Protein AF-A0A6L3GMG6-F1 (afdb_monomer_lite)

InterPro domains:
  IPR059469 Domain of unknown function DUF8425 [PF28527] (7-179)

Radius of gyration: 16.73 Å; chains: 1; bounding box: 40×37×44 Å

Structure (mmCIF, N/CA/C/O backbone):
data_AF-A0A6L3GMG6-F1
#
_entry.id   AF-A0A6L3GMG6-F1
#
loop_
_atom_site.group_PDB
_atom_site.id
_atom_site.type_symbol
_atom_site.label_atom_id
_atom_site.label_alt_id
_atom_site.label_comp_id
_atom_site.label_asym_id
_atom_site.label_entity_id
_atom_site.label_seq_id
_atom_site.pdbx_PDB_ins_code
_atom_site.Cartn_x
_atom_site.Cartn_y
_atom_site.Cartn_z
_atom_site.occupancy
_atom_site.B_iso_or_equiv
_atom_site.auth_seq_id
_atom_site.auth_comp_id
_atom_site.auth_asym_id
_atom_site.auth_atom_id
_atom_site.pdbx_PDB_model_num
ATOM 1 N N . MET A 1 1 ? 0.908 16.225 24.202 1.00 46.66 1 MET A N 1
ATOM 2 C CA . MET A 1 1 ? 0.321 14.952 23.740 1.00 46.66 1 MET A CA 1
ATOM 3 C C . MET A 1 1 ? 0.701 14.830 22.287 1.00 46.66 1 MET A C 1
ATOM 5 O O . MET A 1 1 ? 0.297 15.698 21.524 1.00 46.66 1 MET A O 1
ATOM 9 N N . ASP A 1 2 ? 1.520 13.848 21.926 1.00 63.44 2 ASP A N 1
ATOM 10 C CA . ASP A 1 2 ? 1.859 13.636 20.518 1.00 63.44 2 ASP A CA 1
ATOM 11 C C . ASP A 1 2 ? 0.576 13.319 19.756 1.00 63.44 2 ASP A C 1
ATOM 13 O O . ASP A 1 2 ? -0.151 12.386 20.111 1.00 63.44 2 ASP A O 1
ATOM 17 N N . ASN A 1 3 ? 0.268 14.138 18.752 1.00 81.62 3 ASN A N 1
ATOM 18 C CA . ASN A 1 3 ? -0.855 13.887 17.866 1.00 81.62 3 ASN A CA 1
ATOM 19 C C . ASN A 1 3 ? -0.496 12.646 17.039 1.00 81.62 3 ASN A C 1
ATOM 21 O O . ASN A 1 3 ? 0.443 12.688 16.248 1.00 81.62 3 ASN A O 1
ATOM 25 N N . LYS A 1 4 ? -1.166 11.520 17.296 1.00 89.38 4 LYS A N 1
ATOM 26 C CA . LYS A 1 4 ? -0.927 10.255 16.589 1.00 89.38 4 LYS A CA 1
ATOM 27 C C . LYS A 1 4 ? -1.924 10.097 15.456 1.00 89.38 4 LYS A C 1
ATOM 29 O O . LYS A 1 4 ? -3.052 10.575 15.552 1.00 89.38 4 LYS A O 1
ATOM 34 N N . PHE A 1 5 ? -1.530 9.342 14.435 1.00 94.25 5 PHE A N 1
ATOM 35 C CA . PHE A 1 5 ? -2.370 9.019 13.283 1.00 94.25 5 PHE A CA 1
ATOM 36 C C . PHE A 1 5 ? -2.714 10.231 12.399 1.00 94.25 5 PHE A C 1
ATOM 38 O O . PHE A 1 5 ? -3.703 10.222 11.666 1.00 94.25 5 PHE A O 1
ATOM 45 N N . THR A 1 6 ? -1.864 11.261 12.405 1.00 96.88 6 THR A N 1
ATOM 46 C CA . THR A 1 6 ? -1.976 12.463 11.555 1.00 96.88 6 THR A CA 1
ATOM 47 C C . THR A 1 6 ? -1.895 12.153 10.059 1.00 96.88 6 THR A C 1
ATOM 49 O O . THR A 1 6 ? -2.311 12.958 9.230 1.00 96.88 6 THR A O 1
ATOM 52 N N . TRP A 1 7 ? -1.417 10.962 9.701 1.00 97.56 7 TRP A N 1
ATOM 53 C CA . TRP A 1 7 ? -1.378 10.439 8.340 1.00 97.56 7 TRP A CA 1
ATOM 54 C C . TRP A 1 7 ? -2.734 9.977 7.792 1.00 97.56 7 TRP A C 1
ATOM 56 O O . TRP A 1 7 ? -2.866 9.845 6.574 1.00 97.56 7 TRP A O 1
ATOM 66 N N . LEU A 1 8 ? -3.751 9.751 8.633 1.00 96.94 8 LEU A N 1
ATOM 67 C CA . LEU A 1 8 ? -5.054 9.239 8.184 1.00 96.94 8 LEU A CA 1
ATOM 68 C C . LEU A 1 8 ? -5.724 10.140 7.123 1.00 96.94 8 LEU A C 1
ATOM 70 O O . LEU A 1 8 ? -6.088 9.622 6.061 1.00 96.94 8 LEU A O 1
ATOM 74 N N . PRO A 1 9 ? -5.841 11.475 7.314 1.00 97.31 9 PRO A N 1
ATOM 75 C CA . PRO A 1 9 ? -6.386 12.363 6.285 1.00 97.31 9 PRO A CA 1
ATOM 76 C C . PRO A 1 9 ? -5.589 12.328 4.974 1.00 97.31 9 PRO A C 1
ATOM 78 O O . PRO A 1 9 ? -6.181 12.348 3.895 1.00 97.31 9 PRO A O 1
ATOM 81 N N . PHE A 1 10 ? -4.258 12.220 5.062 1.00 97.94 10 PHE A N 1
ATOM 82 C CA . PHE A 1 10 ? -3.387 12.124 3.892 1.00 97.94 10 PHE A CA 1
ATOM 83 C C . PHE A 1 10 ? -3.645 10.843 3.092 1.00 97.94 10 PHE A C 1
ATOM 85 O O . PHE A 1 10 ? -3.863 10.915 1.886 1.00 97.94 10 PHE A O 1
ATOM 92 N N . TYR A 1 11 ? -3.689 9.675 3.741 1.00 97.88 11 TYR A N 1
ATOM 93 C CA . TYR A 1 11 ? -3.967 8.406 3.055 1.00 97.88 11 TYR A CA 1
ATOM 94 C C . TYR A 1 11 ? -5.385 8.357 2.468 1.00 97.88 11 TYR A C 1
ATOM 96 O O . TYR A 1 11 ? -5.601 7.774 1.400 1.00 97.88 11 TYR A O 1
ATOM 104 N N . LYS A 1 12 ? -6.354 9.027 3.105 1.00 96.75 12 LYS A N 1
ATOM 105 C CA . LYS A 1 12 ? -7.709 9.179 2.561 1.00 96.75 12 LYS A CA 1
ATOM 106 C C . LYS A 1 12 ? -7.708 9.952 1.241 1.00 96.75 12 LYS A C 1
ATOM 108 O O . LYS A 1 12 ? -8.277 9.467 0.264 1.00 96.75 12 LYS A O 1
ATOM 113 N N . GLU A 1 13 ? -7.053 11.112 1.181 1.00 97.88 13 GLU A N 1
ATOM 114 C CA . GLU A 1 13 ? -6.934 11.881 -0.066 1.00 97.88 13 GLU A CA 1
ATOM 115 C C . GLU A 1 13 ? -6.064 11.170 -1.109 1.00 97.88 13 GLU A C 1
ATOM 117 O O . GLU A 1 13 ? -6.447 11.100 -2.277 1.00 97.88 13 GLU A O 1
ATOM 122 N N . LEU A 1 14 ? -4.949 10.562 -0.690 1.00 98.06 14 LEU A N 1
ATOM 123 C CA . LEU A 1 14 ? -4.053 9.825 -1.577 1.00 98.06 14 LEU A CA 1
ATOM 124 C C . LEU A 1 14 ? -4.758 8.646 -2.251 1.00 98.06 14 LEU A C 1
ATOM 126 O O . LEU A 1 14 ? -4.660 8.483 -3.466 1.00 98.06 14 LEU A O 1
ATOM 130 N N . SER A 1 15 ? -5.503 7.847 -1.486 1.00 96.94 15 SER A N 1
ATOM 131 C CA . SER A 1 15 ? -6.248 6.715 -2.039 1.00 96.94 15 SER A CA 1
ATOM 132 C C . SER A 1 15 ? -7.357 7.160 -3.000 1.00 96.94 15 SER A C 1
ATOM 134 O O . SER A 1 15 ? -7.582 6.508 -4.016 1.00 96.94 15 SER A O 1
ATOM 136 N N . ASN A 1 16 ? -8.015 8.296 -2.739 1.00 96.88 16 ASN A N 1
ATOM 137 C CA . ASN A 1 16 ? -8.982 8.879 -3.675 1.00 96.88 16 ASN A CA 1
ATOM 138 C C . ASN A 1 16 ? -8.306 9.356 -4.967 1.00 96.88 16 ASN A C 1
ATOM 140 O O . ASN A 1 16 ? -8.827 9.129 -6.054 1.00 96.88 16 ASN A O 1
ATOM 144 N N . TRP A 1 17 ? -7.143 9.996 -4.859 1.00 97.62 17 TRP A N 1
ATOM 145 C CA . TRP A 1 17 ? -6.389 10.478 -6.015 1.00 97.62 17 TRP A CA 1
ATOM 146 C C . TRP A 1 17 ? -5.876 9.336 -6.901 1.00 97.62 17 TRP A C 1
ATOM 148 O O . TRP A 1 17 ? -5.900 9.457 -8.125 1.00 97.62 17 TRP A O 1
ATOM 158 N N . LEU A 1 18 ? -5.469 8.212 -6.304 1.00 98.25 18 LEU A N 1
ATOM 159 C CA . LEU A 1 18 ? -4.999 7.036 -7.040 1.00 98.25 18 LEU A CA 1
ATOM 160 C C . LEU A 1 18 ? -6.089 6.385 -7.909 1.00 98.25 18 LEU A C 1
ATOM 162 O O . LEU A 1 18 ? -5.742 5.829 -8.946 1.00 98.25 18 LEU A O 1
ATOM 166 N N . LEU A 1 19 ? -7.383 6.484 -7.563 1.00 95.88 19 LEU A N 1
ATOM 167 C CA . LEU A 1 19 ? -8.479 5.831 -8.309 1.00 95.88 19 LEU A CA 1
ATOM 168 C C . LEU A 1 19 ? -8.499 6.174 -9.806 1.00 95.88 19 LEU A C 1
ATOM 170 O O . LEU A 1 19 ? -8.803 5.322 -10.632 1.00 95.88 19 LEU A O 1
ATOM 174 N N . GLY A 1 20 ? -8.146 7.409 -10.165 1.00 93.50 20 GLY A N 1
ATOM 175 C CA . GLY A 1 20 ? -8.151 7.877 -11.554 1.00 93.50 20 GLY A CA 1
ATOM 176 C C . GLY A 1 20 ? -6.840 7.657 -12.313 1.00 93.50 20 GLY A C 1
ATOM 177 O O . GLY A 1 20 ? -6.661 8.248 -13.376 1.00 93.50 20 GLY A O 1
ATOM 178 N N . LYS A 1 21 ? -5.883 6.893 -11.768 1.00 97.69 21 LYS A N 1
ATOM 179 C CA . LYS A 1 21 ? -4.492 6.865 -12.258 1.00 97.69 21 LYS A CA 1
ATOM 180 C C . LYS A 1 21 ? -4.072 5.582 -12.973 1.00 97.69 21 LYS A C 1
ATOM 182 O O . LYS A 1 21 ? -2.896 5.446 -13.309 1.00 97.69 21 LYS A O 1
ATOM 187 N N . GLN A 1 22 ? -5.014 4.695 -13.297 1.00 97.38 22 GLN A N 1
ATOM 188 C CA . GLN A 1 22 ? -4.723 3.432 -13.990 1.00 97.38 22 GLN A CA 1
ATOM 189 C C . GLN A 1 22 ? -4.004 3.622 -15.333 1.00 97.38 22 GLN A C 1
ATOM 191 O O . GLN A 1 22 ? -3.116 2.843 -15.671 1.00 97.38 22 GLN A O 1
ATOM 196 N N . ASN A 1 23 ? -4.324 4.693 -16.064 1.00 97.38 23 ASN A N 1
ATOM 197 C CA . ASN A 1 23 ? -3.692 5.024 -17.347 1.00 97.38 23 ASN A CA 1
ATOM 198 C C . ASN A 1 23 ? -2.468 5.953 -17.205 1.00 97.38 23 ASN A C 1
ATOM 200 O O . ASN A 1 23 ? -1.904 6.395 -18.202 1.00 97.38 23 ASN A O 1
ATOM 204 N N . SER A 1 24 ? -2.040 6.256 -15.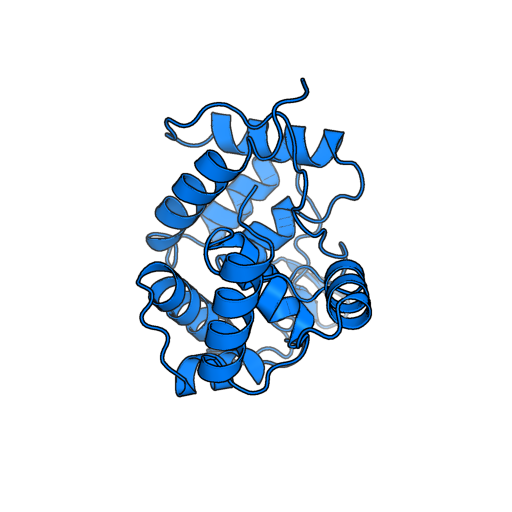975 1.00 97.56 24 SER A N 1
ATOM 205 C CA . SER A 1 24 ? -0.960 7.206 -15.661 1.00 97.56 24 SER A CA 1
ATOM 206 C C . SER A 1 24 ? 0.174 6.549 -14.863 1.00 97.56 24 SER A C 1
ATOM 208 O O . SER A 1 24 ? 0.855 7.203 -14.079 1.00 97.56 24 SER A O 1
ATOM 210 N N . GLN A 1 25 ? 0.406 5.248 -15.043 1.00 98.25 25 GLN A N 1
ATOM 211 C CA . GLN A 1 25 ? 1.349 4.464 -14.228 1.00 98.25 25 GLN A CA 1
ATOM 212 C C . GLN A 1 25 ? 2.789 5.006 -14.266 1.00 98.25 25 GLN A C 1
ATOM 214 O O . GLN A 1 25 ? 3.448 5.088 -13.230 1.00 98.25 25 GLN A O 1
ATOM 219 N N . LEU A 1 26 ? 3.264 5.465 -15.428 1.00 98.38 26 LEU A N 1
ATOM 220 C CA . LEU A 1 26 ? 4.581 6.103 -15.543 1.00 98.38 26 LEU A CA 1
ATOM 221 C C . LEU A 1 26 ? 4.656 7.444 -14.795 1.00 98.38 26 LEU A C 1
ATOM 223 O O . LEU A 1 26 ? 5.688 7.745 -14.198 1.00 98.38 26 LEU A O 1
ATOM 227 N N . GLU A 1 27 ? 3.565 8.219 -14.767 1.00 98.19 27 GLU A N 1
ATOM 228 C CA . GLU A 1 27 ? 3.463 9.449 -13.963 1.00 98.19 27 GLU A CA 1
ATOM 229 C C . GLU A 1 27 ? 3.577 9.116 -12.469 1.00 98.19 27 GLU A C 1
ATOM 231 O O . GLU A 1 27 ? 4.296 9.793 -11.735 1.00 98.19 27 GLU A O 1
ATOM 236 N N . LEU A 1 28 ? 2.923 8.039 -12.017 1.00 98.62 28 LEU A N 1
ATOM 237 C CA . LEU A 1 28 ? 3.020 7.568 -10.633 1.00 98.62 28 LEU A CA 1
ATOM 238 C C . LEU A 1 28 ? 4.462 7.202 -10.266 1.00 98.62 28 LEU A C 1
ATOM 240 O O . LEU A 1 28 ? 4.967 7.631 -9.228 1.00 98.62 28 LEU A O 1
ATOM 244 N N . ILE A 1 29 ? 5.151 6.457 -11.134 1.00 98.69 29 ILE A N 1
ATOM 245 C CA . ILE A 1 29 ? 6.562 6.104 -10.939 1.00 98.69 29 ILE A CA 1
ATOM 246 C C . ILE A 1 29 ? 7.439 7.367 -10.920 1.00 98.69 29 ILE A C 1
ATOM 248 O O . ILE A 1 29 ? 8.333 7.465 -10.078 1.00 98.69 29 ILE A O 1
ATOM 252 N N . SER A 1 30 ? 7.184 8.342 -11.802 1.00 98.38 30 SER A N 1
ATOM 253 C CA . SER A 1 30 ? 7.901 9.628 -11.812 1.00 98.38 30 SER A CA 1
ATOM 254 C C . SER A 1 30 ? 7.736 10.374 -10.493 1.00 98.38 30 SER A C 1
ATOM 256 O O . SER A 1 30 ? 8.727 10.769 -9.888 1.00 98.38 30 SER A O 1
ATOM 258 N N . LYS A 1 31 ? 6.508 10.471 -9.975 1.00 98.38 31 LYS A N 1
ATOM 259 C CA . LYS A 1 31 ? 6.236 11.130 -8.690 1.00 98.38 31 LYS A CA 1
ATOM 260 C C . LYS A 1 31 ? 6.983 10.482 -7.529 1.00 98.38 31 LYS A C 1
ATOM 262 O O . LYS A 1 31 ? 7.521 11.199 -6.695 1.00 98.38 31 LYS A O 1
ATOM 267 N N . LEU A 1 32 ? 7.063 9.147 -7.486 1.00 98.56 32 LEU A N 1
ATOM 268 C CA . LEU A 1 32 ? 7.864 8.451 -6.472 1.00 98.56 32 LEU A CA 1
ATOM 269 C C . LEU A 1 32 ? 9.361 8.799 -6.607 1.00 98.56 32 LEU A C 1
ATOM 271 O O . LEU A 1 32 ? 10.030 9.036 -5.603 1.00 98.56 32 LEU A O 1
ATOM 275 N N . LYS A 1 33 ? 9.893 8.875 -7.834 1.00 98.44 33 LYS A N 1
ATOM 276 C CA . LYS A 1 33 ? 11.288 9.289 -8.081 1.00 98.44 33 LYS A CA 1
ATOM 277 C C . LYS A 1 33 ? 11.549 10.732 -7.643 1.00 98.44 33 LYS A C 1
ATOM 279 O O . LYS A 1 33 ? 12.572 10.998 -7.022 1.00 98.44 33 LYS A O 1
ATOM 284 N N . GLU A 1 34 ? 10.628 11.646 -7.941 1.00 98.19 34 GLU A N 1
ATOM 285 C CA . GLU A 1 34 ? 10.735 13.075 -7.614 1.00 98.19 34 GLU A CA 1
ATOM 286 C C . GLU A 1 34 ? 10.817 13.345 -6.108 1.00 98.19 34 GLU A C 1
ATOM 288 O O . GLU A 1 34 ? 11.457 14.310 -5.702 1.00 98.19 34 GLU A O 1
ATOM 293 N N . ILE A 1 35 ? 10.204 12.488 -5.287 1.00 97.81 35 ILE A N 1
ATOM 294 C CA . ILE A 1 35 ? 10.290 12.545 -3.817 1.00 97.81 35 ILE A CA 1
ATOM 295 C C . ILE A 1 35 ? 11.445 11.687 -3.263 1.00 97.81 35 ILE A C 1
ATOM 297 O O . ILE A 1 35 ? 11.480 11.330 -2.090 1.00 97.81 35 ILE A O 1
ATOM 301 N N . GLY A 1 36 ? 12.407 11.308 -4.110 1.00 96.88 36 GLY A N 1
ATOM 302 C CA . GLY A 1 36 ? 13.638 10.633 -3.693 1.00 96.88 36 GLY A CA 1
ATOM 303 C C . GLY A 1 36 ? 13.490 9.143 -3.371 1.00 96.88 36 GLY A C 1
ATOM 304 O O . GLY A 1 36 ? 14.349 8.573 -2.696 1.00 96.88 36 GLY A O 1
ATOM 305 N N . ILE A 1 37 ? 12.424 8.480 -3.828 1.00 97.94 37 ILE A N 1
ATOM 306 C CA . ILE A 1 37 ? 12.314 7.017 -3.751 1.00 97.94 37 ILE A CA 1
ATOM 307 C C . ILE A 1 37 ? 13.123 6.405 -4.900 1.00 97.94 37 ILE A C 1
ATOM 309 O O . ILE A 1 37 ? 13.102 6.900 -6.020 1.00 97.94 37 ILE A O 1
ATOM 313 N N . THR A 1 38 ? 13.841 5.311 -4.636 1.00 96.38 38 THR A N 1
ATOM 314 C CA . THR A 1 38 ? 14.684 4.597 -5.617 1.00 96.38 38 THR A CA 1
ATOM 315 C C . THR A 1 38 ? 14.287 3.118 -5.731 1.00 96.38 38 THR A C 1
ATOM 317 O O . THR A 1 38 ? 13.301 2.698 -5.130 1.00 96.38 38 THR A O 1
ATOM 320 N N . GLY A 1 39 ? 15.021 2.286 -6.480 1.00 94.69 39 GLY A N 1
ATOM 321 C CA . GLY A 1 39 ? 14.793 0.830 -6.512 1.00 94.69 39 GLY A CA 1
ATOM 322 C C . GLY A 1 39 ? 13.565 0.398 -7.325 1.00 94.69 39 GLY A C 1
ATOM 323 O O . GLY A 1 39 ? 12.762 -0.418 -6.869 1.00 94.69 39 GLY A O 1
ATOM 324 N N . PHE A 1 40 ? 13.406 0.955 -8.526 1.00 96.81 40 PHE A N 1
ATOM 325 C CA . PHE A 1 40 ? 12.351 0.606 -9.489 1.00 96.81 40 PHE A CA 1
ATOM 326 C C . PHE A 1 40 ? 12.783 -0.533 -10.421 1.00 96.81 40 PHE A C 1
ATOM 328 O O . PHE A 1 40 ? 12.684 -0.419 -11.642 1.00 96.81 40 PHE A O 1
ATOM 335 N N . ARG A 1 41 ? 13.293 -1.621 -9.839 1.00 95.25 41 ARG A N 1
ATOM 336 C CA . ARG A 1 41 ? 13.692 -2.830 -10.565 1.00 95.25 41 ARG A CA 1
ATOM 337 C C . ARG A 1 41 ? 12.492 -3.743 -10.759 1.00 95.25 41 ARG A C 1
ATOM 339 O O . ARG A 1 41 ? 11.812 -4.050 -9.791 1.00 95.25 41 ARG A O 1
ATOM 346 N N . ASP A 1 42 ? 12.306 -4.239 -11.972 1.00 96.12 42 ASP A N 1
ATOM 347 C CA . ASP A 1 42 ? 11.219 -5.121 -12.407 1.00 96.12 42 ASP A CA 1
ATOM 348 C C . ASP A 1 42 ? 11.767 -6.443 -12.976 1.00 96.12 42 ASP A C 1
ATOM 350 O O . ASP A 1 42 ? 11.387 -6.937 -14.037 1.00 96.12 42 ASP A O 1
ATOM 354 N N . GLY A 1 43 ? 12.738 -7.001 -12.252 1.00 93.94 43 GLY A N 1
ATOM 355 C CA . GLY A 1 43 ? 13.435 -8.227 -12.616 1.00 93.94 43 GLY A CA 1
ATOM 356 C C . GLY A 1 43 ? 14.664 -8.007 -13.491 1.00 93.94 43 GLY A C 1
ATOM 357 O O . GLY A 1 43 ? 15.336 -6.972 -13.452 1.00 93.94 43 GLY A O 1
ATOM 358 N N . THR A 1 44 ? 15.035 -9.058 -14.212 1.00 94.44 44 THR A N 1
ATOM 359 C CA . THR A 1 44 ? 16.243 -9.113 -15.039 1.00 94.44 44 THR A CA 1
ATOM 360 C C . THR A 1 44 ? 16.013 -10.070 -16.191 1.00 94.44 44 THR A C 1
ATOM 362 O O . THR A 1 44 ? 15.476 -11.157 -15.990 1.00 94.44 44 THR A O 1
ATOM 365 N N . GLU A 1 45 ? 16.465 -9.687 -17.377 1.00 94.31 45 GLU A N 1
ATOM 366 C CA . GLU A 1 45 ? 16.451 -10.526 -18.568 1.00 94.31 45 GLU A CA 1
ATOM 367 C C . GLU A 1 45 ? 17.855 -10.547 -19.171 1.00 94.31 45 GLU A C 1
ATOM 369 O O . GLU A 1 45 ? 18.460 -9.502 -19.409 1.00 94.31 45 GLU A O 1
ATOM 374 N N . LYS A 1 46 ? 18.412 -11.752 -19.362 1.00 92.25 46 LYS A N 1
ATOM 375 C CA . LYS A 1 46 ? 19.769 -11.958 -19.908 1.00 92.25 46 LYS A CA 1
ATOM 376 C C . LYS A 1 46 ? 20.848 -11.118 -19.195 1.00 92.25 46 LYS A C 1
ATOM 378 O O . LYS A 1 46 ? 21.720 -10.535 -19.831 1.00 92.25 46 LYS A O 1
ATOM 383 N N . GLY A 1 47 ? 20.759 -11.023 -17.867 1.00 90.88 47 GLY A N 1
ATOM 384 C CA . GLY A 1 47 ? 21.701 -10.264 -17.033 1.00 90.88 47 GLY A CA 1
ATOM 385 C C . GLY A 1 47 ? 21.497 -8.743 -17.026 1.00 90.88 47 GLY A C 1
ATOM 386 O O . GLY A 1 47 ? 22.190 -8.056 -16.282 1.00 90.88 47 GLY A O 1
ATOM 387 N N . LYS A 1 48 ? 20.539 -8.205 -17.794 1.00 94.31 48 LYS A N 1
ATOM 388 C CA . LYS A 1 48 ? 20.196 -6.776 -17.793 1.00 94.31 48 LYS A CA 1
ATOM 389 C C . LYS A 1 48 ? 18.996 -6.504 -16.899 1.00 94.31 48 LYS A C 1
ATOM 391 O O . LYS A 1 48 ? 17.990 -7.212 -16.963 1.00 94.31 48 LYS A O 1
ATOM 396 N N . GLU A 1 49 ? 19.105 -5.479 -16.062 1.00 95.31 49 GLU A N 1
ATOM 397 C CA . GLU A 1 49 ? 17.996 -5.028 -15.228 1.00 95.31 49 GLU A CA 1
ATOM 398 C C . GLU A 1 49 ? 16.848 -4.498 -16.094 1.00 95.31 49 GLU A C 1
ATOM 400 O O . GLU A 1 49 ? 17.064 -3.729 -17.030 1.00 95.31 49 GLU A O 1
ATOM 405 N N . ILE A 1 50 ? 15.623 -4.900 -15.761 1.00 97.00 50 ILE A N 1
ATOM 406 C CA . ILE A 1 50 ? 14.415 -4.318 -16.339 1.00 97.00 50 ILE A CA 1
ATOM 407 C C . ILE A 1 50 ? 13.946 -3.225 -15.385 1.00 97.00 50 ILE A C 1
ATOM 409 O O . ILE A 1 50 ? 13.721 -3.484 -14.205 1.00 97.00 50 ILE A O 1
ATOM 413 N N . THR A 1 51 ? 13.781 -2.004 -15.882 1.00 96.94 51 THR A N 1
ATOM 414 C CA . THR A 1 51 ? 13.176 -0.918 -15.104 1.00 96.94 51 THR A CA 1
ATOM 415 C C . THR A 1 51 ? 11.658 -1.061 -15.083 1.00 96.94 51 THR A C 1
ATOM 417 O O . THR A 1 51 ? 11.047 -1.316 -16.120 1.00 96.94 51 THR A O 1
ATOM 420 N N . LEU A 1 52 ? 11.047 -0.830 -13.922 1.00 97.94 52 LEU A N 1
ATOM 421 C CA . LEU A 1 52 ? 9.598 -0.818 -13.738 1.00 97.94 52 LEU A CA 1
ATOM 422 C C . LEU A 1 52 ? 8.935 0.231 -14.639 1.00 97.94 52 LEU A C 1
ATOM 424 O O . LEU A 1 52 ? 9.309 1.404 -14.602 1.00 97.94 52 LEU A O 1
ATOM 428 N N . GLN A 1 53 ? 7.952 -0.207 -15.426 1.00 97.56 53 GLN A N 1
ATOM 429 C CA . GLN A 1 53 ? 7.145 0.648 -16.312 1.00 97.56 53 GLN A CA 1
ATOM 430 C C . GLN A 1 53 ? 5.652 0.636 -15.953 1.00 97.56 53 GLN A C 1
ATOM 432 O O . GLN A 1 53 ? 4.907 1.508 -16.384 1.00 97.56 53 GLN A O 1
ATOM 437 N N . GLU A 1 54 ? 5.220 -0.343 -15.162 1.00 97.62 54 GLU A N 1
ATOM 438 C CA . GLU A 1 54 ? 3.825 -0.566 -14.790 1.00 97.62 54 GLU A CA 1
ATOM 439 C C . GLU A 1 54 ? 3.742 -0.663 -13.265 1.00 97.62 54 GLU A C 1
ATOM 441 O O . GLU A 1 54 ? 4.628 -1.231 -12.623 1.00 97.62 54 GLU A O 1
ATOM 446 N N . ILE A 1 55 ? 2.710 -0.072 -12.671 1.00 98.38 55 ILE A N 1
ATOM 447 C CA . ILE A 1 55 ? 2.519 -0.045 -11.221 1.00 98.38 55 ILE A CA 1
ATOM 448 C C . ILE A 1 55 ? 1.029 -0.018 -10.889 1.00 98.38 55 ILE A C 1
ATOM 450 O O . ILE A 1 55 ? 0.246 0.666 -11.547 1.00 98.38 55 ILE A O 1
ATOM 454 N N . ASP A 1 56 ? 0.647 -0.749 -9.847 1.00 98.44 56 ASP A N 1
ATOM 455 C CA . ASP A 1 56 ? -0.681 -0.686 -9.242 1.00 98.44 56 ASP A CA 1
ATOM 456 C C . ASP A 1 56 ? -0.689 0.226 -7.988 1.00 98.44 56 ASP A C 1
ATOM 458 O O . ASP A 1 56 ? 0.373 0.523 -7.419 1.00 98.44 56 ASP A O 1
ATOM 462 N N . PRO A 1 57 ? -1.864 0.665 -7.504 1.00 98.62 57 PRO A N 1
ATOM 463 C CA . PRO A 1 57 ? -1.971 1.562 -6.352 1.00 98.62 57 PRO A CA 1
ATOM 464 C C . PRO A 1 57 ? -1.404 0.986 -5.052 1.00 98.62 57 PRO A C 1
ATOM 466 O O . PRO A 1 57 ? -0.827 1.721 -4.248 1.00 98.62 57 PRO A O 1
ATOM 469 N N . PHE A 1 58 ? -1.541 -0.321 -4.829 1.00 98.44 58 PHE A N 1
ATOM 470 C CA . PHE A 1 58 ? -1.025 -0.980 -3.635 1.00 98.44 58 PHE A CA 1
ATOM 471 C C . PHE A 1 58 ? 0.500 -0.983 -3.636 1.00 98.44 58 PHE A C 1
ATOM 473 O O . PHE A 1 58 ? 1.115 -0.666 -2.617 1.00 98.44 58 PHE A O 1
ATOM 480 N N . THR A 1 59 ? 1.121 -1.280 -4.780 1.00 98.38 59 THR A N 1
ATOM 481 C CA . THR A 1 59 ? 2.579 -1.196 -4.923 1.00 98.38 59 THR A CA 1
ATOM 482 C C . THR A 1 59 ? 3.072 0.246 -4.765 1.00 98.38 59 THR A C 1
ATOM 484 O O . THR A 1 59 ? 4.090 0.464 -4.108 1.00 98.38 59 THR A O 1
ATOM 487 N N . PHE A 1 60 ? 2.343 1.247 -5.275 1.00 98.69 60 PHE A N 1
ATOM 488 C CA . PHE A 1 60 ? 2.656 2.662 -5.027 1.00 98.69 60 PHE A CA 1
ATOM 489 C C . PHE A 1 60 ? 2.682 2.982 -3.522 1.00 98.69 60 PHE A C 1
ATOM 491 O O . PHE A 1 60 ? 3.667 3.528 -3.023 1.00 98.69 60 PHE A O 1
ATOM 498 N N . LEU A 1 61 ? 1.648 2.575 -2.776 1.00 98.50 61 LEU A N 1
ATOM 499 C CA . LEU A 1 61 ? 1.574 2.752 -1.318 1.00 98.50 61 LEU A CA 1
ATOM 500 C C . LEU A 1 61 ? 2.679 1.972 -0.582 1.00 98.50 61 LEU A C 1
ATOM 502 O O . LEU A 1 61 ? 3.246 2.462 0.396 1.00 98.50 61 LEU A O 1
ATOM 506 N N . ALA A 1 62 ? 3.040 0.783 -1.068 1.00 97.88 62 ALA A N 1
ATOM 507 C CA . ALA A 1 62 ? 4.139 -0.008 -0.523 1.00 97.88 62 ALA A CA 1
ATOM 508 C C . ALA A 1 62 ? 5.505 0.679 -0.711 1.00 97.88 62 ALA A C 1
ATOM 510 O O . ALA A 1 62 ? 6.346 0.622 0.188 1.00 97.88 62 ALA A O 1
ATOM 511 N N . TYR A 1 63 ? 5.725 1.378 -1.832 1.00 98.50 63 TYR A N 1
ATOM 512 C CA . TYR A 1 63 ? 6.940 2.171 -2.057 1.00 98.50 63 TYR A CA 1
ATOM 513 C C . TYR A 1 63 ? 7.097 3.313 -1.044 1.00 98.50 63 TYR A C 1
ATOM 515 O O . TYR A 1 63 ? 8.222 3.564 -0.611 1.00 98.50 63 TYR A O 1
ATOM 523 N N . LEU A 1 64 ? 6.003 3.961 -0.629 1.00 98.19 64 LEU A N 1
ATOM 524 C CA . LEU A 1 64 ? 6.033 5.000 0.414 1.00 98.19 64 LEU A CA 1
ATOM 525 C C . LEU A 1 64 ? 6.429 4.434 1.786 1.00 98.19 64 LEU A C 1
ATOM 527 O O . LEU A 1 64 ? 7.056 5.117 2.590 1.00 98.19 64 LEU A O 1
ATOM 531 N N . ASN A 1 65 ? 6.096 3.167 2.046 1.00 97.25 65 ASN A N 1
ATOM 532 C CA . ASN A 1 65 ? 6.255 2.520 3.351 1.00 97.25 65 ASN A CA 1
ATOM 533 C C . ASN A 1 65 ? 7.467 1.598 3.463 1.00 97.25 65 ASN A C 1
ATOM 535 O O . ASN A 1 65 ? 7.566 0.821 4.414 1.00 97.25 65 ASN A O 1
ATOM 539 N N . LYS A 1 66 ? 8.399 1.650 2.509 1.00 96.25 66 LYS A N 1
ATOM 540 C CA . LYS A 1 66 ? 9.530 0.717 2.486 1.00 96.25 66 LYS A CA 1
ATOM 541 C C . LYS A 1 66 ? 10.741 1.125 3.328 1.00 96.25 66 LYS A C 1
ATOM 543 O O . LYS A 1 66 ? 11.783 0.478 3.264 1.00 96.25 66 LYS A O 1
ATOM 548 N N . PHE A 1 67 ? 10.641 2.234 4.047 1.00 96.25 67 PHE A N 1
ATOM 549 C CA . PHE A 1 67 ? 11.726 2.791 4.849 1.00 96.25 67 PHE A CA 1
ATOM 550 C C . PHE A 1 67 ? 11.588 2.346 6.307 1.00 96.25 67 PHE A C 1
ATOM 552 O O . PHE A 1 67 ? 10.477 2.146 6.788 1.00 96.25 67 PHE A O 1
ATOM 559 N N . HIS A 1 68 ? 12.715 2.172 7.000 1.00 90.81 68 HIS A N 1
ATOM 560 C CA . HIS A 1 68 ? 12.723 1.691 8.387 1.00 90.81 68 HIS A CA 1
ATOM 561 C C . HIS A 1 68 ? 12.555 2.815 9.418 1.00 90.81 68 HIS A C 1
ATOM 563 O O . HIS A 1 68 ? 11.977 2.574 10.469 1.00 90.81 68 HIS A O 1
ATOM 569 N N . SER A 1 69 ? 13.071 4.013 9.128 1.00 95.62 69 SER A N 1
ATOM 570 C CA . SER A 1 69 ? 12.967 5.178 10.014 1.00 95.62 69 SER A CA 1
ATOM 571 C C . SER A 1 69 ? 11.626 5.873 9.813 1.00 95.62 69 SER A C 1
ATOM 573 O O . SER A 1 69 ? 11.219 6.120 8.674 1.00 95.62 69 SER A O 1
ATOM 575 N N . ASP A 1 70 ? 10.963 6.204 10.917 1.00 96.75 70 ASP A N 1
ATOM 576 C CA . ASP A 1 70 ? 9.706 6.945 10.892 1.00 96.75 70 ASP A CA 1
ATOM 577 C C . ASP A 1 70 ? 9.923 8.380 10.402 1.00 96.75 70 ASP A C 1
ATOM 579 O O . ASP A 1 70 ? 9.111 8.876 9.626 1.00 96.75 70 ASP A O 1
ATOM 583 N N . GLU A 1 71 ? 11.060 9.002 10.728 1.00 97.44 71 GLU A N 1
ATOM 584 C CA . GLU A 1 71 ? 11.442 10.335 10.247 1.00 97.44 71 GLU A CA 1
ATOM 585 C C . GLU A 1 71 ? 11.499 10.370 8.717 1.00 97.44 71 GLU A C 1
ATOM 587 O O . GLU A 1 71 ? 10.867 11.220 8.089 1.00 97.44 71 GLU A O 1
ATOM 592 N N . ARG A 1 72 ? 12.180 9.393 8.097 1.00 97.38 72 ARG A N 1
ATOM 593 C CA . ARG A 1 72 ? 12.257 9.311 6.631 1.00 97.38 72 ARG A CA 1
ATOM 594 C C . ARG A 1 72 ? 10.887 9.066 6.007 1.00 97.38 72 ARG A C 1
ATOM 596 O O . ARG A 1 72 ? 10.604 9.570 4.924 1.00 97.38 72 ARG A O 1
ATOM 603 N N . ARG A 1 73 ? 10.031 8.270 6.649 1.00 97.75 73 ARG A N 1
ATOM 604 C CA . ARG A 1 73 ? 8.676 8.017 6.138 1.00 97.75 73 ARG A CA 1
ATOM 605 C C . ARG A 1 73 ? 7.828 9.280 6.210 1.00 97.75 73 ARG A C 1
ATOM 607 O O . ARG A 1 73 ? 7.178 9.597 5.223 1.00 97.75 73 ARG A O 1
ATOM 614 N N . VAL A 1 74 ? 7.867 10.009 7.326 1.00 98.38 74 VAL A N 1
ATOM 615 C CA . VAL A 1 74 ? 7.181 11.301 7.473 1.00 98.38 74 VAL A CA 1
ATOM 616 C C . VAL A 1 74 ? 7.642 12.274 6.388 1.00 98.38 74 VAL A C 1
ATOM 618 O O . VAL A 1 74 ? 6.794 12.800 5.672 1.00 98.38 74 VAL A O 1
ATOM 621 N N . GLU A 1 75 ? 8.953 12.421 6.183 1.00 98.38 75 GLU A N 1
ATOM 622 C CA . GLU A 1 75 ? 9.528 13.266 5.124 1.00 98.38 75 GLU A CA 1
ATOM 623 C C . GLU A 1 75 ? 8.985 12.892 3.732 1.00 98.38 75 GLU A C 1
ATOM 625 O O . GLU A 1 75 ? 8.467 13.744 3.015 1.00 98.38 75 GLU A O 1
ATOM 630 N N . ILE A 1 76 ? 8.993 11.601 3.377 1.00 98.50 76 ILE A N 1
ATOM 631 C CA . ILE A 1 76 ? 8.443 11.101 2.103 1.00 98.50 76 ILE A CA 1
ATOM 632 C C . ILE A 1 76 ? 6.960 11.460 1.931 1.00 98.50 76 ILE A C 1
ATOM 634 O O . ILE A 1 76 ? 6.535 11.849 0.838 1.00 98.50 76 ILE A O 1
ATOM 638 N N . LEU A 1 77 ? 6.149 11.315 2.984 1.00 98.56 77 LEU A N 1
ATOM 639 C CA . LEU A 1 77 ? 4.722 11.632 2.910 1.00 98.56 77 LEU A CA 1
ATOM 640 C C . LEU A 1 77 ? 4.485 13.143 2.782 1.00 98.56 77 LEU A C 1
ATOM 642 O O . LEU A 1 77 ? 3.616 13.552 2.010 1.00 98.56 77 LEU A O 1
ATOM 646 N N . GLN A 1 78 ? 5.262 13.969 3.486 1.00 98.56 78 GLN A N 1
ATOM 647 C CA . GLN A 1 78 ? 5.215 15.430 3.379 1.00 98.56 78 GLN A CA 1
ATOM 648 C C . GLN A 1 78 ? 5.649 15.907 1.987 1.00 98.56 78 GLN A C 1
ATOM 650 O O . GLN A 1 78 ? 4.977 16.737 1.372 1.00 98.56 78 GLN A O 1
ATOM 655 N N . ASP A 1 79 ? 6.714 15.333 1.429 1.00 98.44 79 ASP A N 1
ATOM 656 C CA . ASP A 1 79 ? 7.169 15.620 0.068 1.00 98.44 79 ASP A CA 1
ATOM 657 C C . ASP A 1 79 ? 6.082 15.307 -0.960 1.00 98.44 79 ASP A C 1
ATOM 659 O O . ASP A 1 79 ? 5.749 16.149 -1.799 1.00 98.44 79 ASP A O 1
ATOM 663 N N . LEU A 1 80 ? 5.462 14.126 -0.862 1.00 98.50 80 LEU A N 1
ATOM 664 C CA . LEU A 1 80 ? 4.363 13.751 -1.749 1.00 98.50 80 LEU A CA 1
ATOM 665 C C . LEU A 1 80 ? 3.152 14.673 -1.568 1.00 98.50 80 LEU A C 1
ATOM 6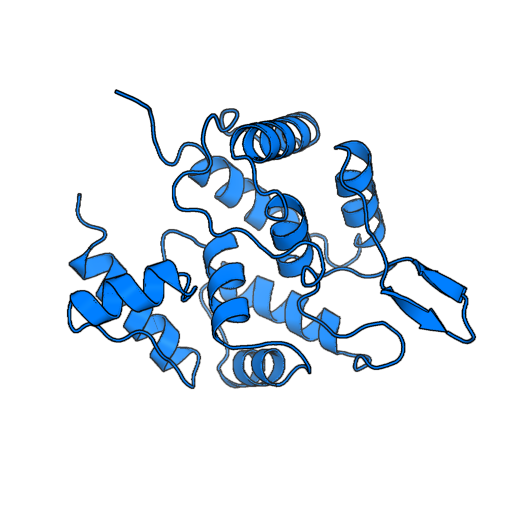67 O O . LEU A 1 80 ? 2.546 15.098 -2.555 1.00 98.50 80 LEU A O 1
ATOM 671 N N . ARG A 1 81 ? 2.821 15.024 -0.321 1.00 98.12 81 ARG A N 1
ATOM 672 C CA . ARG A 1 81 ? 1.730 15.944 0.017 1.00 98.12 81 ARG A CA 1
ATOM 673 C C . ARG A 1 81 ? 1.907 17.309 -0.641 1.00 98.12 81 ARG A C 1
ATOM 675 O O . ARG A 1 81 ? 0.929 17.840 -1.165 1.00 98.12 81 ARG A O 1
ATOM 682 N N . ARG A 1 82 ? 3.121 17.864 -0.647 1.00 97.56 82 ARG A N 1
ATOM 683 C CA . ARG A 1 82 ? 3.430 19.166 -1.269 1.00 97.56 82 ARG A CA 1
ATOM 684 C C . ARG A 1 82 ? 3.389 19.127 -2.800 1.00 97.56 82 ARG A C 1
ATOM 686 O O . ARG A 1 82 ? 3.166 20.154 -3.433 1.00 97.56 82 ARG A O 1
ATOM 693 N N . LYS A 1 83 ? 3.577 17.951 -3.407 1.00 96.69 83 LYS A N 1
ATOM 694 C CA . LYS A 1 83 ? 3.549 17.738 -4.870 1.00 96.69 83 LYS A CA 1
ATOM 695 C C . LYS A 1 83 ? 2.154 17.470 -5.434 1.00 96.69 83 LYS A C 1
ATOM 697 O O . LYS A 1 83 ? 1.996 17.374 -6.655 1.00 96.69 83 LYS A O 1
ATOM 702 N N . LEU A 1 84 ? 1.157 17.283 -4.575 1.00 96.38 84 LEU A N 1
ATOM 703 C CA . LEU A 1 84 ? -0.209 16.950 -4.960 1.00 96.38 84 LEU A CA 1
ATOM 704 C C . LEU A 1 84 ? -1.183 18.031 -4.477 1.00 96.38 84 LEU A C 1
ATOM 706 O O . LEU A 1 84 ? -0.946 18.652 -3.441 1.00 96.38 84 LEU A O 1
ATOM 710 N N . PRO A 1 85 ? -2.295 18.263 -5.198 1.00 95.00 85 PRO A N 1
ATOM 711 C CA . PRO A 1 85 ? -3.273 19.303 -4.869 1.00 95.00 85 PRO A CA 1
ATOM 712 C C . PRO A 1 85 ? -4.193 18.878 -3.710 1.00 95.00 85 PRO A C 1
ATOM 714 O O . PRO A 1 85 ? -5.410 19.041 -3.769 1.00 95.00 85 PRO A O 1
ATOM 717 N N . PHE A 1 86 ? -3.617 18.271 -2.675 1.00 97.06 86 PHE A N 1
ATOM 718 C CA . PHE A 1 86 ? -4.335 17.811 -1.494 1.00 97.06 86 PHE A CA 1
ATOM 719 C C . PHE A 1 86 ? -4.668 18.988 -0.577 1.00 97.06 86 PHE A C 1
ATOM 721 O O . PHE A 1 86 ? -4.050 20.056 -0.656 1.00 97.06 86 PHE A O 1
ATOM 728 N N . LYS A 1 87 ? -5.657 18.802 0.297 1.00 96.75 87 LYS A N 1
ATOM 729 C CA . LYS A 1 87 ? -6.124 19.819 1.254 1.00 96.75 87 LYS A CA 1
ATOM 730 C C . LYS A 1 87 ? -5.800 19.460 2.697 1.00 96.75 87 LYS A C 1
ATOM 732 O O . LYS A 1 87 ? -5.682 20.362 3.520 1.00 96.75 87 LYS A O 1
ATOM 737 N N . CYS A 1 88 ? -5.613 18.178 2.998 1.00 97.06 88 CYS A N 1
ATOM 738 C CA . CYS A 1 88 ? -5.240 17.703 4.324 1.00 97.06 88 CYS A CA 1
ATOM 739 C C . CYS A 1 88 ? -3.955 18.376 4.852 1.00 97.06 88 CYS A C 1
ATOM 741 O O . CYS A 1 88 ? -3.117 18.810 4.051 1.00 97.06 88 CYS A O 1
ATOM 743 N N . PRO A 1 89 ? -3.755 18.450 6.178 1.00 96.94 89 PRO A N 1
ATOM 744 C CA . PRO A 1 89 ? -2.479 18.882 6.737 1.00 96.94 89 PRO A CA 1
ATOM 745 C C . PRO A 1 89 ? -1.346 17.924 6.346 1.00 96.94 89 PRO A C 1
ATOM 747 O O . PRO A 1 89 ? -1.578 16.791 5.908 1.00 96.94 89 PRO A O 1
ATOM 750 N N . GLU A 1 90 ? -0.113 18.394 6.503 1.00 97.25 90 GLU A N 1
ATOM 751 C CA . GLU A 1 90 ? 1.062 17.538 6.411 1.00 97.25 90 GLU A CA 1
ATOM 752 C C . GLU A 1 90 ? 1.058 16.517 7.559 1.00 97.25 90 GLU A C 1
ATOM 754 O O . GLU A 1 90 ? 0.827 16.896 8.711 1.00 97.25 90 GLU A O 1
ATOM 759 N N . PRO A 1 91 ? 1.285 15.223 7.271 1.00 97.56 91 PRO A N 1
ATOM 760 C CA . PRO A 1 91 ? 1.423 14.231 8.324 1.00 97.56 91 PRO A CA 1
ATOM 761 C C . PRO A 1 91 ? 2.693 14.507 9.128 1.00 97.56 91 PRO A C 1
ATOM 763 O O . PRO A 1 91 ? 3.731 14.842 8.560 1.00 97.56 91 PRO A O 1
ATOM 766 N N . THR A 1 92 ? 2.623 14.340 10.444 1.00 97.62 92 THR A N 1
ATOM 767 C CA . THR A 1 92 ? 3.758 14.507 11.367 1.00 97.62 92 THR A CA 1
ATOM 768 C C . THR A 1 92 ? 4.156 13.200 12.047 1.00 97.62 92 THR A C 1
ATOM 770 O O . THR A 1 92 ? 5.108 13.174 12.818 1.00 97.62 92 THR A O 1
ATOM 773 N N . ASP A 1 93 ? 3.432 12.112 11.784 1.00 97.19 93 ASP A N 1
ATOM 774 C CA . ASP A 1 93 ? 3.728 10.781 12.300 1.00 97.19 93 ASP A CA 1
ATOM 775 C C . ASP A 1 93 ? 3.304 9.687 11.309 1.00 97.19 93 ASP A C 1
ATOM 777 O O . ASP A 1 93 ? 2.518 9.915 10.389 1.00 97.19 93 ASP A O 1
ATOM 781 N N . VAL A 1 94 ? 3.802 8.472 11.535 1.00 97.19 94 VAL A N 1
ATOM 782 C CA . VAL A 1 94 ? 3.439 7.253 10.789 1.00 97.19 94 VAL A CA 1
ATOM 783 C C . VAL A 1 94 ? 3.035 6.117 11.734 1.00 97.19 94 VAL A C 1
ATOM 785 O O . VAL A 1 94 ? 3.175 4.931 11.419 1.00 97.19 94 VAL A O 1
ATOM 788 N N . SER A 1 95 ? 2.523 6.477 12.915 1.00 95.38 95 SER A N 1
ATOM 789 C CA . SER A 1 95 ? 2.179 5.527 13.971 1.00 95.38 95 SER A CA 1
ATOM 790 C C . SER A 1 95 ? 1.175 4.503 13.463 1.00 95.38 95 SER A C 1
ATOM 792 O O . SER A 1 95 ? 0.129 4.858 12.920 1.00 95.38 95 SER A O 1
ATOM 794 N N . GLY A 1 96 ? 1.473 3.223 13.671 1.00 93.50 96 GLY A N 1
ATOM 795 C CA . GLY A 1 96 ? 0.575 2.129 13.305 1.00 93.50 96 GLY A CA 1
ATOM 796 C C . GLY A 1 96 ? 0.529 1.792 11.813 1.00 93.50 96 GLY A C 1
ATOM 797 O O . GLY A 1 96 ? -0.167 0.847 11.461 1.00 93.50 96 GLY A O 1
ATOM 798 N N . ILE A 1 97 ? 1.271 2.489 10.941 1.00 95.88 97 ILE A N 1
ATOM 799 C CA . ILE A 1 97 ? 1.404 2.081 9.538 1.00 95.88 97 ILE A CA 1
ATOM 800 C C . ILE A 1 97 ? 2.471 0.976 9.435 1.00 95.88 97 ILE A C 1
ATOM 802 O O . ILE A 1 97 ? 3.645 1.263 9.706 1.00 95.88 97 ILE A O 1
ATOM 806 N N . PRO A 1 98 ? 2.136 -0.248 8.980 1.00 95.81 98 PRO A N 1
ATOM 807 C CA . PRO A 1 98 ? 3.130 -1.296 8.759 1.00 95.81 98 PRO A CA 1
ATOM 808 C C . PRO A 1 98 ? 4.190 -0.875 7.739 1.00 95.81 98 PRO A C 1
ATOM 810 O O . PRO A 1 98 ? 3.879 -0.199 6.754 1.00 95.81 98 PRO A O 1
ATOM 813 N N . THR A 1 99 ? 5.429 -1.319 7.925 1.00 95.50 99 THR A N 1
ATOM 814 C CA . THR A 1 99 ? 6.493 -1.145 6.931 1.00 95.50 99 THR A CA 1
ATOM 815 C C . THR A 1 99 ? 6.469 -2.271 5.898 1.00 95.50 99 THR A C 1
ATOM 817 O O . THR A 1 99 ? 6.010 -3.386 6.156 1.00 95.50 99 THR A O 1
ATOM 820 N N . THR A 1 100 ? 6.978 -1.987 4.702 1.00 93.56 100 THR A N 1
ATOM 821 C CA . THR A 1 100 ? 7.201 -2.991 3.657 1.00 93.56 100 THR A CA 1
ATOM 822 C C . THR A 1 100 ? 8.695 -3.250 3.499 1.00 93.56 100 THR A C 1
ATOM 824 O O . THR A 1 100 ? 9.500 -2.328 3.468 1.00 93.56 100 THR A O 1
ATOM 827 N N . HIS A 1 101 ? 9.107 -4.508 3.357 1.00 92.00 101 HIS A N 1
ATOM 828 C CA . HIS A 1 101 ? 10.519 -4.803 3.118 1.00 92.00 101 HIS A CA 1
ATOM 829 C C . HIS A 1 101 ? 10.971 -4.218 1.756 1.00 92.00 101 HIS A C 1
ATOM 831 O O . HIS A 1 101 ? 10.331 -4.530 0.747 1.00 92.00 101 HIS A O 1
ATOM 837 N N . PRO A 1 102 ? 12.088 -3.460 1.664 1.00 93.12 102 PRO A N 1
ATOM 838 C CA . PRO A 1 102 ? 12.527 -2.792 0.428 1.00 93.12 102 PRO A CA 1
ATOM 839 C C . PRO A 1 102 ? 12.616 -3.698 -0.807 1.00 93.12 102 PRO A C 1
ATOM 841 O O . PRO A 1 102 ? 12.267 -3.288 -1.909 1.00 93.12 102 PRO A O 1
ATOM 844 N N . MET A 1 103 ? 13.040 -4.950 -0.612 1.00 90.06 103 MET A N 1
ATOM 845 C CA . MET A 1 103 ? 13.151 -5.962 -1.677 1.00 90.06 103 MET A CA 1
ATOM 846 C C . MET A 1 103 ? 11.832 -6.651 -2.061 1.00 90.06 103 MET A C 1
ATOM 848 O O . MET A 1 103 ? 11.816 -7.464 -2.979 1.00 90.06 103 MET A O 1
ATOM 852 N N . LYS A 1 104 ? 10.735 -6.390 -1.343 1.00 90.88 104 LYS A N 1
ATOM 853 C CA . LYS A 1 104 ? 9.434 -7.052 -1.530 1.00 90.88 104 LYS A CA 1
ATOM 854 C C . LYS A 1 104 ? 8.307 -6.035 -1.727 1.00 90.88 104 LYS A C 1
ATOM 856 O O . LYS A 1 104 ? 7.182 -6.290 -1.312 1.00 90.88 104 LYS A O 1
ATOM 861 N N . VAL A 1 105 ? 8.588 -4.897 -2.357 1.00 94.88 105 VAL A N 1
ATOM 862 C CA . VAL A 1 105 ? 7.605 -3.815 -2.555 1.00 94.88 105 VAL A CA 1
ATOM 863 C C . VAL A 1 105 ? 6.492 -4.157 -3.547 1.00 94.88 105 VAL A C 1
ATOM 865 O O . VAL A 1 105 ? 5.357 -3.759 -3.327 1.00 94.88 105 VAL A O 1
ATOM 868 N N . HIS A 1 106 ? 6.772 -4.942 -4.591 1.00 96.62 106 HIS A N 1
ATOM 869 C CA . HIS A 1 106 ? 5.782 -5.264 -5.629 1.00 96.62 106 HIS A CA 1
ATOM 870 C C . HIS A 1 106 ? 4.733 -6.249 -5.143 1.00 96.62 106 HIS A C 1
ATOM 872 O O . HIS A 1 106 ? 5.084 -7.337 -4.689 1.00 96.62 106 HIS A O 1
ATOM 878 N N . LEU A 1 107 ? 3.453 -5.918 -5.288 1.00 96.56 107 LEU A N 1
ATOM 879 C CA . LEU A 1 107 ? 2.342 -6.854 -5.081 1.00 96.56 107 LEU A CA 1
ATOM 880 C C . LEU A 1 107 ? 2.105 -7.767 -6.301 1.00 96.56 107 LEU A C 1
ATOM 882 O O . LEU A 1 107 ? 1.082 -8.422 -6.411 1.00 96.56 107 LEU A O 1
ATOM 886 N N . PHE A 1 108 ? 3.064 -7.831 -7.214 1.00 97.06 108 PHE A N 1
ATOM 887 C CA . PHE A 1 108 ? 3.034 -8.665 -8.405 1.00 97.06 108 PHE A CA 1
ATOM 888 C C . PHE A 1 108 ? 4.446 -9.215 -8.683 1.00 97.06 108 PHE A C 1
ATOM 890 O O . PHE A 1 108 ? 5.432 -8.686 -8.155 1.00 97.06 108 PHE A O 1
ATOM 897 N N . PRO A 1 109 ? 4.584 -10.293 -9.473 1.00 95.94 109 PRO A N 1
ATOM 898 C CA . PRO A 1 109 ? 5.885 -10.819 -9.874 1.00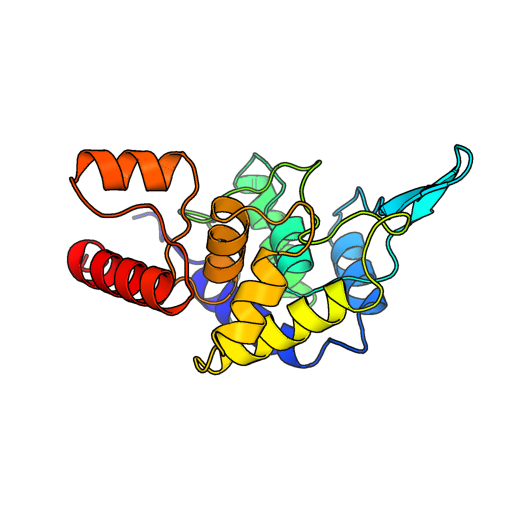 95.94 109 PRO A CA 1
ATOM 899 C C . PRO A 1 109 ? 6.656 -9.874 -10.805 1.00 95.94 109 PRO A C 1
ATOM 901 O O . PRO A 1 109 ? 6.094 -8.989 -11.441 1.00 95.94 109 PRO A O 1
ATOM 904 N N . TRP A 1 110 ? 7.952 -10.119 -10.975 1.00 95.69 110 TRP A N 1
ATOM 905 C CA . TRP A 1 110 ? 8.743 -9.405 -11.981 1.00 95.69 110 TRP A CA 1
ATOM 906 C C . TRP A 1 110 ? 8.211 -9.599 -13.402 1.00 95.69 110 TRP A C 1
ATOM 908 O O . TRP A 1 110 ? 7.599 -10.625 -13.706 1.00 95.69 110 TRP A O 1
ATOM 918 N N . LYS A 1 111 ? 8.537 -8.657 -14.292 1.00 95.81 111 LYS A N 1
ATOM 919 C CA . LYS A 1 111 ? 8.107 -8.644 -15.700 1.00 95.81 111 LYS A CA 1
ATOM 920 C C . LYS A 1 111 ? 8.264 -9.972 -16.430 1.00 95.81 111 LYS A C 1
ATOM 922 O O . LYS A 1 111 ? 7.399 -10.342 -17.209 1.00 95.81 111 LYS A O 1
ATOM 927 N N . THR A 1 112 ? 9.346 -10.697 -16.164 1.00 94.44 112 THR A N 1
ATOM 928 C CA . THR A 1 112 ? 9.656 -11.965 -16.838 1.00 94.44 112 THR A CA 1
ATOM 929 C C . THR A 1 112 ? 8.745 -13.128 -16.442 1.00 94.44 112 THR A C 1
ATOM 931 O O . THR A 1 112 ? 8.763 -14.154 -17.116 1.00 94.44 112 THR A O 1
ATOM 934 N N . ILE A 1 113 ? 7.989 -13.008 -15.345 1.00 94.62 113 ILE A N 1
ATOM 935 C CA . ILE A 1 113 ? 7.178 -14.103 -14.791 1.00 94.62 113 ILE A CA 1
ATOM 936 C C . ILE A 1 113 ? 5.769 -13.687 -14.338 1.00 94.62 113 ILE A C 1
ATOM 938 O O . ILE A 1 113 ? 5.028 -14.555 -13.877 1.00 94.62 113 ILE A O 1
ATOM 942 N N . ARG A 1 114 ? 5.402 -12.397 -14.397 1.00 95.31 114 ARG A N 1
ATOM 943 C CA . ARG A 1 114 ? 4.032 -11.952 -14.085 1.00 95.31 114 ARG A CA 1
ATOM 944 C C . ARG A 1 114 ? 3.069 -12.323 -15.204 1.00 95.31 114 ARG A C 1
ATOM 946 O O . ARG A 1 114 ? 3.451 -12.348 -16.372 1.00 95.31 114 ARG A O 1
ATOM 953 N N . GLY A 1 115 ? 1.818 -12.579 -14.843 1.00 95.25 115 GLY A N 1
ATOM 954 C CA . GLY A 1 115 ? 0.733 -12.713 -15.803 1.00 95.25 115 GLY A CA 1
ATOM 955 C C . GLY A 1 115 ? 0.405 -11.372 -16.459 1.00 95.25 115 GLY A C 1
ATOM 956 O O . GLY A 1 115 ? 0.511 -10.314 -15.836 1.00 95.25 115 GLY A O 1
ATOM 957 N N . ASN A 1 116 ? -0.045 -11.416 -17.715 1.00 93.38 116 ASN A N 1
ATOM 958 C CA . ASN A 1 116 ? -0.383 -10.218 -18.497 1.00 93.38 116 ASN A CA 1
ATOM 959 C C . ASN A 1 116 ? -1.486 -9.360 -17.856 1.00 93.38 116 ASN A C 1
ATOM 961 O O . ASN A 1 116 ? -1.575 -8.172 -18.145 1.00 93.38 116 ASN A O 1
ATOM 965 N N . ASN A 1 117 ? -2.333 -9.957 -17.013 1.00 96.12 117 ASN A N 1
ATOM 966 C CA . ASN A 1 117 ? -3.462 -9.273 -16.388 1.00 96.12 117 ASN A CA 1
ATOM 967 C C . ASN A 1 117 ? -3.273 -9.014 -14.883 1.00 96.12 117 ASN A C 1
ATOM 969 O O . ASN A 1 117 ? -4.158 -8.428 -14.267 1.00 96.12 117 ASN A O 1
ATOM 973 N N . ASP A 1 118 ? -2.146 -9.417 -14.284 1.00 97.50 118 ASP A N 1
ATOM 974 C CA . ASP A 1 118 ? -1.943 -9.346 -12.827 1.00 97.50 118 ASP A CA 1
ATOM 975 C C . ASP A 1 118 ? -2.093 -7.907 -12.308 1.00 97.50 118 ASP A C 1
ATOM 977 O O . ASP A 1 118 ? -2.794 -7.656 -11.333 1.00 97.50 118 ASP A O 1
ATOM 981 N N . ILE A 1 119 ? -1.487 -6.937 -12.998 1.00 97.81 119 ILE A N 1
ATOM 982 C CA . ILE A 1 119 ? -1.539 -5.522 -12.601 1.00 97.81 119 ILE A CA 1
ATOM 983 C C . ILE A 1 119 ? -2.958 -4.954 -12.766 1.00 97.81 119 ILE A C 1
ATOM 985 O O . ILE A 1 119 ? -3.414 -4.199 -11.910 1.00 97.81 119 ILE A O 1
ATOM 989 N N . ASN A 1 120 ? -3.692 -5.353 -13.809 1.00 98.25 120 ASN A N 1
ATOM 990 C CA . ASN A 1 120 ? -5.082 -4.925 -14.011 1.00 98.25 120 ASN A CA 1
ATOM 991 C C . ASN A 1 120 ? -6.010 -5.456 -12.915 1.00 98.25 120 ASN A C 1
ATOM 993 O O . ASN A 1 120 ? -6.842 -4.704 -12.416 1.00 98.25 120 ASN A O 1
ATOM 997 N N . VAL A 1 121 ? -5.829 -6.714 -12.497 1.00 98.44 121 VAL A N 1
ATOM 998 C CA . VAL A 1 121 ? -6.564 -7.302 -11.365 1.00 98.44 121 VAL A CA 1
ATOM 999 C C . VAL A 1 121 ? -6.357 -6.472 -10.096 1.00 98.44 121 VAL A C 1
ATOM 1001 O O . VAL A 1 121 ? -7.307 -6.220 -9.359 1.00 98.44 121 VAL A O 1
ATOM 1004 N N . LEU A 1 122 ? -5.132 -5.997 -9.847 1.00 98.50 122 LEU A N 1
ATOM 1005 C CA . LEU A 1 122 ? -4.832 -5.147 -8.691 1.00 98.50 122 LEU A CA 1
ATOM 1006 C C . LEU A 1 122 ? -5.472 -3.755 -8.797 1.00 98.50 122 LEU A C 1
ATOM 1008 O O . LEU A 1 122 ? -5.962 -3.235 -7.795 1.00 98.50 122 LEU A O 1
ATOM 1012 N N . TRP A 1 123 ? -5.516 -3.163 -9.993 1.00 98.69 123 TRP A N 1
ATOM 1013 C CA . TRP A 1 123 ? -6.242 -1.911 -10.233 1.00 98.69 123 TRP A CA 1
ATOM 1014 C C . TRP A 1 123 ? -7.747 -2.056 -9.984 1.00 98.69 123 TRP A C 1
ATOM 1016 O O . TRP A 1 123 ? -8.334 -1.230 -9.282 1.00 98.69 123 TRP A O 1
ATOM 1026 N N . GLU A 1 124 ? -8.359 -3.120 -10.501 1.00 98.50 124 GLU A N 1
ATOM 1027 C CA . GLU A 1 124 ? -9.784 -3.398 -10.304 1.00 98.50 124 GLU A CA 1
ATOM 1028 C C . GLU A 1 124 ? -10.097 -3.653 -8.823 1.00 98.50 124 GLU A C 1
ATOM 1030 O O . GLU A 1 124 ? -11.037 -3.072 -8.272 1.00 98.50 124 GLU A O 1
ATOM 1035 N N . LEU A 1 125 ? -9.253 -4.438 -8.140 1.00 98.62 125 LEU A N 1
ATOM 1036 C CA . LEU A 1 125 ? -9.403 -4.701 -6.711 1.00 98.62 125 LEU A CA 1
ATOM 1037 C C . LEU A 1 125 ? -9.319 -3.402 -5.907 1.00 98.62 125 LEU A C 1
ATOM 1039 O O . LEU A 1 125 ? -10.129 -3.186 -5.008 1.00 98.62 125 LEU A O 1
ATOM 1043 N N . PHE A 1 126 ? -8.370 -2.519 -6.227 1.00 98.69 126 PHE A N 1
ATOM 1044 C CA . PHE A 1 126 ? -8.249 -1.222 -5.564 1.00 98.69 126 PHE A CA 1
ATOM 1045 C C . PHE A 1 126 ? -9.535 -0.391 -5.688 1.00 98.69 126 PHE A C 1
ATOM 1047 O O . PHE A 1 126 ? -10.002 0.163 -4.689 1.00 98.69 126 PHE A O 1
ATOM 1054 N N . GLY A 1 127 ? -10.139 -0.357 -6.881 1.00 98.19 127 GLY A N 1
ATOM 1055 C CA . GLY A 1 127 ? -11.433 0.288 -7.118 1.00 98.19 127 GLY A CA 1
ATOM 1056 C C . GLY A 1 127 ? -12.536 -0.275 -6.222 1.00 98.19 127 GLY A C 1
ATOM 1057 O O . GLY A 1 127 ? -13.155 0.459 -5.450 1.00 98.19 127 GLY A O 1
ATOM 1058 N N . GLN A 1 128 ? -12.716 -1.596 -6.225 1.00 97.81 128 GLN A N 1
ATOM 1059 C CA . GLN A 1 128 ? -13.756 -2.245 -5.423 1.00 97.81 128 GLN A CA 1
ATOM 1060 C C . GLN A 1 128 ? -13.544 -2.084 -3.907 1.00 97.81 128 GLN A C 1
ATOM 1062 O O . GLN A 1 128 ? -14.502 -1.917 -3.146 1.00 97.81 128 GLN A O 1
ATOM 1067 N N . VAL A 1 129 ? -12.288 -2.084 -3.450 1.00 97.25 129 VAL A N 1
ATOM 1068 C CA . VAL A 1 129 ? -11.918 -1.829 -2.048 1.00 97.25 129 VAL A CA 1
ATOM 1069 C C . VAL A 1 129 ? -12.320 -0.417 -1.632 1.00 97.25 129 VAL A C 1
ATOM 1071 O O . VAL A 1 129 ? -12.833 -0.228 -0.524 1.00 97.25 129 VAL A O 1
ATOM 1074 N N . LYS A 1 130 ? -12.125 0.567 -2.516 1.00 95.00 130 LYS A N 1
ATOM 1075 C CA . LYS A 1 130 ? -12.516 1.963 -2.297 1.00 95.00 130 LYS A CA 1
ATOM 1076 C C . LYS A 1 130 ? -14.025 2.170 -2.303 1.00 95.00 130 LYS A C 1
ATOM 1078 O O . LYS A 1 130 ? -14.515 2.958 -1.498 1.00 95.00 130 LYS A O 1
ATOM 1083 N N . GLU A 1 131 ? -14.746 1.449 -3.152 1.00 94.00 131 GLU A N 1
ATOM 1084 C CA . GLU A 1 131 ? -16.214 1.453 -3.186 1.00 94.00 131 GLU A CA 1
ATOM 1085 C C . GLU A 1 131 ? -16.844 0.657 -2.033 1.00 94.00 131 GLU A C 1
ATOM 1087 O O . GLU A 1 131 ? -18.033 0.800 -1.750 1.00 94.00 131 GLU A O 1
ATOM 1092 N N . GLY A 1 132 ? -16.058 -0.188 -1.360 1.00 93.75 132 GLY A N 1
ATOM 1093 C CA . GLY A 1 132 ? -16.535 -1.075 -0.303 1.00 93.75 132 GLY A CA 1
ATOM 1094 C C . GLY A 1 132 ? -17.340 -2.273 -0.818 1.00 93.75 132 GLY A C 1
ATOM 1095 O O . GLY A 1 132 ? -18.032 -2.905 -0.022 1.00 93.75 132 GLY A O 1
ATOM 1096 N N . LYS A 1 133 ? -17.240 -2.590 -2.114 1.00 94.88 133 LYS A N 1
ATOM 1097 C CA . LYS A 1 133 ? -17.984 -3.649 -2.813 1.00 94.88 133 LYS A CA 1
ATOM 1098 C C . LYS A 1 133 ? -17.023 -4.638 -3.474 1.00 94.88 133 LYS A C 1
ATOM 1100 O O . LYS A 1 133 ? -17.002 -4.774 -4.692 1.00 94.88 133 LYS A O 1
ATOM 1105 N N . VAL A 1 134 ? -16.190 -5.286 -2.664 1.00 97.69 134 VAL A N 1
ATOM 1106 C CA . VAL A 1 134 ? -15.209 -6.259 -3.160 1.00 97.69 134 VAL A CA 1
ATOM 1107 C C . VAL A 1 134 ? -15.901 -7.565 -3.526 1.00 97.69 134 VAL A C 1
ATOM 1109 O O . VAL A 1 134 ? -16.540 -8.198 -2.687 1.00 97.69 134 VAL A O 1
ATOM 1112 N N . ASP A 1 135 ? -15.750 -7.956 -4.785 1.00 98.12 135 ASP A N 1
ATOM 1113 C CA . ASP A 1 135 ? -16.129 -9.255 -5.308 1.00 98.12 135 ASP A CA 1
ATOM 1114 C C . ASP A 1 135 ? -15.143 -10.326 -4.825 1.00 98.12 135 ASP A C 1
ATOM 1116 O O . ASP A 1 135 ? -13.919 -10.187 -4.915 1.00 98.12 135 ASP A O 1
ATOM 1120 N N . GLU A 1 136 ? -15.690 -11.430 -4.318 1.00 98.00 136 GLU A N 1
ATOM 1121 C CA . GLU A 1 136 ? -14.887 -12.519 -3.765 1.00 98.00 136 GLU A CA 1
ATOM 1122 C C .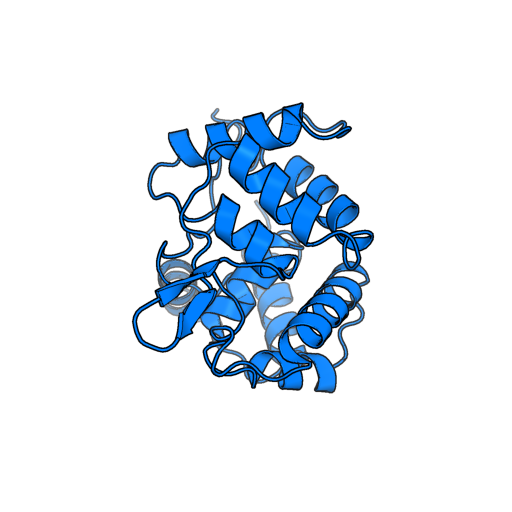 GLU A 1 136 ? -14.011 -13.176 -4.840 1.00 98.00 136 GLU A C 1
ATOM 1124 O O . GLU A 1 136 ? -12.870 -13.536 -4.560 1.00 98.00 136 GLU A O 1
ATOM 1129 N N . ARG A 1 137 ? -14.485 -13.310 -6.086 1.00 98.31 137 ARG A N 1
ATOM 1130 C CA . ARG A 1 137 ? -13.695 -13.952 -7.150 1.00 98.31 137 ARG A CA 1
ATOM 1131 C C . ARG A 1 137 ? -12.517 -13.080 -7.553 1.00 98.31 137 ARG A C 1
ATOM 1133 O O . ARG A 1 137 ? -11.419 -13.608 -7.738 1.00 98.31 137 ARG A O 1
ATOM 1140 N N . LEU A 1 138 ? -12.710 -11.766 -7.655 1.00 98.50 138 LEU A N 1
ATOM 1141 C CA . LEU A 1 138 ? -11.615 -10.836 -7.923 1.00 98.50 138 LEU A CA 1
ATOM 1142 C C . LEU A 1 138 ? -10.590 -10.847 -6.784 1.00 98.50 138 LEU A C 1
ATOM 1144 O O . LEU A 1 138 ? -9.388 -10.924 -7.041 1.00 98.50 138 LEU A O 1
ATOM 1148 N N . PHE A 1 139 ? -11.050 -10.851 -5.531 1.00 98.38 139 PHE A N 1
ATOM 1149 C CA . PHE A 1 139 ? -10.163 -10.964 -4.376 1.00 98.38 139 PHE A CA 1
ATOM 1150 C C . PHE A 1 139 ? -9.331 -12.252 -4.406 1.00 98.38 139 PHE A C 1
ATOM 1152 O O . PHE A 1 139 ? -8.111 -12.199 -4.243 1.00 98.38 139 PHE A O 1
ATOM 1159 N N . GLN A 1 140 ? -9.962 -13.401 -4.665 1.00 98.06 140 GLN A N 1
ATOM 1160 C CA . GLN A 1 140 ? -9.255 -14.678 -4.807 1.00 98.06 140 GLN A CA 1
ATOM 1161 C C . GLN A 1 140 ? -8.277 -14.654 -5.984 1.00 98.06 140 GLN A C 1
ATOM 1163 O O . GLN A 1 140 ? -7.169 -15.174 -5.877 1.00 98.06 140 GLN A O 1
ATOM 1168 N N . THR A 1 141 ? -8.648 -14.016 -7.095 1.00 98.00 141 THR A N 1
ATOM 1169 C CA . THR A 1 141 ? -7.762 -13.843 -8.256 1.00 98.00 141 THR A CA 1
ATOM 1170 C C . THR A 1 141 ? -6.508 -13.063 -7.863 1.00 98.00 141 THR A C 1
ATOM 1172 O O . THR A 1 141 ? -5.402 -13.517 -8.144 1.00 98.00 141 THR A O 1
ATOM 1175 N N . ALA A 1 142 ? -6.661 -11.952 -7.138 1.00 98.12 142 ALA A N 1
ATOM 1176 C CA . ALA A 1 142 ? -5.540 -11.165 -6.633 1.00 98.12 142 ALA A CA 1
ATOM 1177 C C . ALA A 1 142 ? -4.679 -11.941 -5.622 1.00 98.12 142 ALA A C 1
ATOM 1179 O O . ALA A 1 142 ? -3.453 -11.875 -5.676 1.00 98.12 142 ALA A O 1
ATOM 1180 N N . LEU A 1 143 ? -5.301 -12.708 -4.720 1.00 97.00 143 LEU A N 1
ATOM 1181 C CA . LEU A 1 143 ? -4.593 -13.537 -3.741 1.00 97.00 143 LEU A CA 1
ATOM 1182 C C . LEU A 1 143 ? -3.801 -14.681 -4.400 1.00 97.00 143 LEU A C 1
ATOM 1184 O O . LEU A 1 143 ? -2.770 -15.091 -3.874 1.00 97.00 143 LEU A O 1
ATOM 1188 N N . ASN A 1 144 ? -4.257 -15.164 -5.558 1.00 96.56 144 ASN A N 1
ATOM 1189 C CA . ASN A 1 144 ? -3.589 -16.206 -6.338 1.00 96.56 144 ASN A CA 1
ATOM 1190 C C . ASN A 1 144 ? -2.477 -15.674 -7.258 1.00 96.56 144 ASN A C 1
ATOM 1192 O O . ASN A 1 144 ? -1.741 -16.478 -7.838 1.00 96.56 144 ASN A O 1
ATOM 1196 N N . ILE A 1 145 ? -2.302 -14.350 -7.382 1.00 97.19 145 ILE A N 1
ATOM 1197 C CA . ILE A 1 145 ? -1.137 -13.780 -8.069 1.00 97.19 145 ILE A CA 1
ATOM 1198 C C . ILE A 1 145 ? 0.126 -14.278 -7.361 1.00 97.19 145 ILE A C 1
ATOM 1200 O O . ILE A 1 145 ? 0.283 -14.185 -6.139 1.00 97.19 145 ILE A O 1
ATOM 1204 N N . LYS A 1 146 ? 1.072 -14.810 -8.138 1.00 91.31 146 LYS A N 1
ATOM 1205 C CA . LYS A 1 146 ? 2.317 -15.357 -7.594 1.00 91.31 146 LYS A CA 1
ATOM 1206 C C . LYS A 1 146 ? 3.021 -14.307 -6.722 1.00 91.31 146 LYS A C 1
ATOM 1208 O O . LYS A 1 146 ? 3.198 -13.158 -7.110 1.00 91.31 146 LYS A O 1
ATOM 1213 N N . SER A 1 147 ? 3.506 -14.727 -5.554 1.00 81.62 147 SER A N 1
ATOM 1214 C CA . SER A 1 147 ? 4.169 -13.862 -4.555 1.00 81.62 147 SER A CA 1
ATOM 1215 C C . SER A 1 147 ? 3.245 -12.929 -3.752 1.00 81.62 147 SER A C 1
ATOM 1217 O O . SER A 1 147 ? 3.747 -12.189 -2.898 1.00 81.62 147 SER A O 1
ATOM 1219 N N . VAL A 1 148 ? 1.922 -12.984 -3.947 1.00 90.69 148 VAL A N 1
ATOM 1220 C CA . VAL A 1 148 ? 0.947 -12.319 -3.071 1.00 90.69 148 VAL A CA 1
ATOM 1221 C C . VAL A 1 148 ? 0.587 -13.253 -1.919 1.00 90.69 148 VAL A C 1
ATOM 1223 O O . VAL A 1 148 ? -0.125 -14.234 -2.069 1.00 90.69 148 VAL A O 1
ATOM 1226 N N . GLY A 1 149 ? 1.123 -12.967 -0.733 1.00 92.19 149 GLY A N 1
ATOM 1227 C CA . GLY A 1 149 ? 0.743 -13.667 0.495 1.00 92.19 149 GLY A CA 1
ATOM 1228 C C . GLY A 1 149 ? -0.368 -12.932 1.244 1.00 92.19 149 GLY A C 1
ATOM 1229 O O . GLY A 1 149 ? -0.420 -11.703 1.220 1.00 92.19 149 GLY A O 1
ATOM 1230 N N . LYS A 1 150 ? -1.188 -13.665 2.007 1.00 95.19 150 LYS A N 1
ATOM 1231 C CA . LYS A 1 150 ? -2.296 -13.113 2.814 1.00 95.19 150 LYS A CA 1
ATOM 1232 C C . LYS A 1 150 ? -1.885 -11.952 3.728 1.00 95.19 150 LYS A C 1
ATOM 1234 O O . LYS A 1 150 ? -2.552 -10.920 3.765 1.00 95.19 150 LYS A O 1
ATOM 1239 N N . GLY A 1 151 ? -0.759 -12.081 4.434 1.00 95.31 151 GLY A N 1
ATOM 1240 C CA . GLY A 1 151 ? -0.246 -10.998 5.282 1.00 95.31 151 GLY A CA 1
ATOM 1241 C C . GLY A 1 151 ? 0.034 -9.731 4.469 1.00 95.31 151 GLY A C 1
ATOM 1242 O O . GLY A 1 151 ? -0.441 -8.651 4.807 1.00 95.31 151 GLY A O 1
ATOM 1243 N N . LYS A 1 152 ? 0.699 -9.874 3.317 1.00 95.81 152 LYS A N 1
ATOM 1244 C CA . LYS A 1 152 ? 0.994 -8.750 2.424 1.00 95.81 152 LYS A CA 1
ATOM 1245 C C . LYS A 1 152 ? -0.271 -8.104 1.864 1.00 95.81 152 LYS A C 1
ATOM 1247 O O . LYS A 1 152 ? -0.373 -6.882 1.894 1.00 95.81 152 LYS A O 1
ATOM 1252 N N . LEU A 1 153 ? -1.229 -8.912 1.405 1.00 97.38 153 LEU A N 1
ATOM 1253 C CA . LEU A 1 153 ? -2.501 -8.416 0.884 1.00 97.38 153 LEU A CA 1
ATOM 1254 C C . LEU A 1 153 ? -3.279 -7.642 1.963 1.00 97.38 153 LEU A C 1
ATOM 1256 O O . LEU A 1 153 ? -3.766 -6.550 1.702 1.00 97.38 153 LEU A O 1
ATOM 1260 N N . SER A 1 154 ? -3.302 -8.125 3.208 1.00 98.06 154 SER A N 1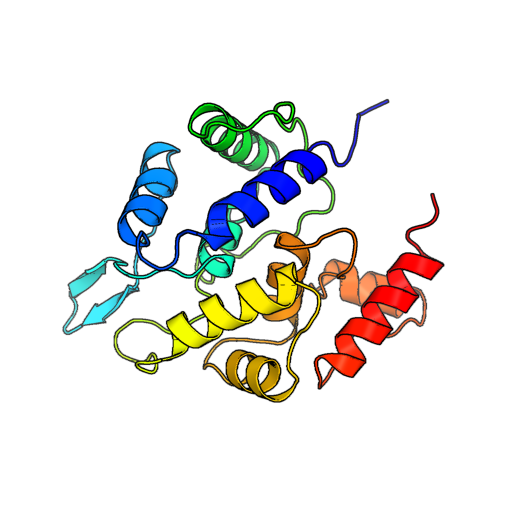
ATOM 1261 C CA . SER A 1 154 ? -3.960 -7.399 4.307 1.00 98.06 154 SER A CA 1
ATOM 1262 C C . SER A 1 154 ? -3.290 -6.060 4.647 1.00 98.06 154 SER A C 1
ATOM 1264 O O . SER A 1 154 ? -3.975 -5.086 4.942 1.00 98.06 154 SER A O 1
ATOM 1266 N N . ILE A 1 155 ? -1.955 -5.981 4.565 1.00 97.75 155 ILE A N 1
ATOM 1267 C CA . ILE A 1 155 ? -1.206 -4.739 4.804 1.00 97.75 155 ILE A CA 1
ATOM 1268 C C . ILE A 1 155 ? -1.558 -3.690 3.749 1.00 97.75 155 ILE A C 1
ATOM 1270 O O . ILE A 1 155 ? -1.839 -2.542 4.082 1.00 97.75 155 ILE A O 1
ATOM 1274 N N . VAL A 1 156 ? -1.562 -4.074 2.473 1.00 97.44 156 VAL A N 1
ATOM 1275 C CA . VAL A 1 156 ? -1.855 -3.111 1.411 1.00 97.44 156 VAL A CA 1
ATOM 1276 C C . VAL A 1 156 ? -3.323 -2.692 1.393 1.00 97.44 156 VAL A C 1
ATOM 1278 O O . VAL A 1 156 ? -3.598 -1.532 1.117 1.00 97.44 156 VAL A O 1
ATOM 1281 N N . LEU A 1 157 ? -4.260 -3.574 1.763 1.00 98.12 157 LEU A N 1
ATOM 1282 C CA . LEU A 1 157 ? -5.670 -3.210 1.951 1.00 98.12 157 LEU A CA 1
ATOM 1283 C C . LEU A 1 157 ? -5.844 -2.216 3.105 1.00 98.12 157 LEU A C 1
ATOM 1285 O O . LEU A 1 157 ? -6.583 -1.240 2.966 1.00 98.12 157 LEU A O 1
ATOM 1289 N N . PHE A 1 158 ? -5.106 -2.407 4.203 1.00 98.00 158 PHE A N 1
ATOM 1290 C CA . PHE A 1 158 ? -5.037 -1.442 5.299 1.00 98.00 158 PHE A CA 1
ATOM 1291 C C . PHE A 1 158 ? -4.517 -0.076 4.843 1.00 98.00 158 PHE A C 1
ATOM 1293 O O . PHE A 1 158 ? -5.097 0.936 5.223 1.00 98.00 158 PHE A O 1
ATOM 1300 N N . TYR A 1 159 ? -3.490 -0.016 3.986 1.00 97.75 159 TYR A N 1
ATOM 1301 C CA . TYR A 1 159 ? -3.036 1.268 3.435 1.00 97.75 159 TYR A CA 1
ATOM 1302 C C . TYR A 1 159 ? -4.163 2.011 2.699 1.00 97.75 159 TYR A C 1
ATOM 1304 O O . TYR A 1 159 ? -4.231 3.234 2.759 1.00 97.75 159 TYR A O 1
ATOM 1312 N N . VAL A 1 160 ? -5.063 1.302 2.013 1.00 97.25 160 VAL A N 1
ATOM 1313 C CA . VAL A 1 160 ? -6.161 1.930 1.259 1.00 97.25 160 VAL A CA 1
ATOM 1314 C C . VAL A 1 160 ? -7.278 2.437 2.165 1.00 97.25 160 VAL A C 1
ATOM 1316 O O . VAL A 1 160 ? -7.818 3.519 1.928 1.00 97.25 160 VAL A O 1
ATOM 1319 N N . ASN A 1 161 ? -7.656 1.651 3.174 1.00 94.50 161 ASN A N 1
ATOM 1320 C CA . ASN A 1 161 ? -8.727 2.004 4.099 1.00 94.50 161 ASN A CA 1
ATOM 1321 C C . ASN A 1 161 ? -8.393 1.544 5.532 1.00 94.50 161 ASN A C 1
ATOM 1323 O O . ASN A 1 161 ? -8.863 0.488 5.973 1.00 94.50 161 ASN A O 1
ATOM 1327 N N . PRO A 1 162 ? -7.591 2.338 6.262 1.00 93.81 162 PRO A N 1
ATOM 1328 C CA . PRO A 1 162 ? -7.089 1.975 7.587 1.00 93.81 162 PRO A CA 1
ATOM 1329 C C . PRO A 1 162 ? -8.160 1.996 8.684 1.00 93.81 162 PRO A C 1
ATOM 1331 O O . PRO A 1 162 ? -7.950 1.442 9.757 1.00 93.81 162 PRO A O 1
ATOM 1334 N N . GLU A 1 163 ? -9.310 2.622 8.428 1.00 91.75 163 GLU A N 1
ATOM 1335 C CA . GLU A 1 163 ? -10.447 2.634 9.356 1.00 91.75 163 GLU A CA 1
ATOM 1336 C C . GLU A 1 163 ? -11.261 1.334 9.282 1.00 91.75 163 GLU A C 1
ATOM 1338 O O . GLU A 1 163 ? -11.948 0.976 10.237 1.00 91.75 163 GLU A O 1
ATOM 1343 N N . LYS A 1 164 ? -11.195 0.625 8.145 1.00 94.56 164 LYS A N 1
ATOM 1344 C CA . LYS A 1 164 ? -11.982 -0.588 7.890 1.00 94.56 164 LYS A CA 1
ATOM 1345 C C . LYS A 1 164 ? -11.176 -1.871 8.051 1.00 94.56 164 LYS A C 1
ATOM 1347 O O . LYS A 1 164 ? -11.692 -2.853 8.577 1.00 94.56 164 LYS A O 1
ATOM 1352 N N . TYR A 1 165 ? -9.950 -1.889 7.545 1.00 97.25 165 TYR A N 1
ATOM 1353 C CA . TYR A 1 165 ? -9.152 -3.107 7.449 1.00 97.25 165 TYR A CA 1
ATOM 1354 C C . TYR A 1 165 ? -8.123 -3.207 8.571 1.00 97.25 165 TYR A C 1
ATOM 1356 O O . TYR A 1 165 ? -7.779 -2.218 9.206 1.00 97.25 165 TYR A O 1
ATOM 1364 N N . VAL A 1 166 ? -7.624 -4.418 8.820 1.00 97.19 166 VAL A N 1
ATOM 1365 C CA . VAL A 1 166 ? -6.563 -4.675 9.804 1.00 97.19 166 VAL A CA 1
ATOM 1366 C C . VAL A 1 166 ? -5.351 -5.274 9.086 1.00 97.19 166 VAL A C 1
ATOM 1368 O O . VAL A 1 166 ? -5.518 -6.238 8.328 1.00 97.19 166 VAL A O 1
ATOM 1371 N N . PRO A 1 167 ? -4.131 -4.749 9.301 1.00 97.12 167 PRO A N 1
ATOM 1372 C CA . PRO A 1 167 ? -2.936 -5.303 8.687 1.00 97.12 167 PRO A CA 1
ATOM 1373 C C . PRO A 1 167 ? -2.487 -6.532 9.478 1.00 97.12 167 PRO A C 1
ATOM 1375 O O . PRO A 1 167 ? -2.129 -6.433 10.643 1.00 97.12 167 PRO A O 1
ATOM 1378 N N . LEU A 1 168 ? -2.484 -7.713 8.869 1.00 97.00 168 LEU A N 1
ATOM 1379 C CA . LEU A 1 168 ? -2.080 -8.962 9.524 1.00 97.00 168 LEU A CA 1
ATOM 1380 C C . LEU A 1 168 ? -0.582 -9.230 9.320 1.00 97.00 168 LEU A C 1
ATOM 1382 O O . LEU A 1 168 ? -0.169 -10.308 8.889 1.00 97.00 168 LEU A O 1
ATOM 1386 N N . ASP A 1 169 ? 0.244 -8.228 9.626 1.00 93.81 169 ASP A N 1
ATOM 1387 C CA . ASP A 1 169 ? 1.692 -8.394 9.771 1.00 93.81 169 ASP A CA 1
ATOM 1388 C C . ASP A 1 169 ? 2.034 -9.221 11.028 1.00 93.81 169 ASP A C 1
ATOM 1390 O O . ASP A 1 169 ? 1.156 -9.593 11.814 1.00 93.81 169 ASP A O 1
ATOM 1394 N N . SER A 1 170 ? 3.314 -9.542 11.233 1.00 92.88 170 SER A N 1
ATOM 1395 C CA . SER A 1 170 ? 3.752 -10.388 12.351 1.00 92.88 170 SER A CA 1
ATOM 1396 C C . SER A 1 170 ? 3.448 -9.793 13.727 1.00 92.88 170 SER A C 1
ATOM 1398 O O . SER A 1 170 ? 3.093 -10.541 14.641 1.00 92.88 170 SER A O 1
ATOM 1400 N N . ASN A 1 171 ? 3.561 -8.473 13.888 1.00 93.94 171 ASN A N 1
ATOM 1401 C CA . ASN A 1 171 ? 3.338 -7.796 15.164 1.00 93.94 171 ASN A CA 1
ATOM 1402 C C . ASN A 1 171 ? 1.847 -7.761 15.479 1.00 93.94 171 ASN A C 1
ATOM 1404 O O . ASN A 1 171 ? 1.433 -8.195 16.557 1.00 93.94 171 ASN A O 1
ATOM 1408 N N . THR A 1 172 ? 1.034 -7.333 14.512 1.00 95.75 172 THR A N 1
ATOM 1409 C CA . THR A 1 172 ? -0.423 -7.300 14.663 1.00 95.75 172 THR A CA 1
ATOM 1410 C C . THR A 1 172 ? -0.977 -8.704 14.892 1.00 95.75 172 THR A C 1
ATOM 1412 O O . THR A 1 172 ? -1.721 -8.925 15.846 1.00 95.75 172 THR A O 1
ATOM 1415 N N . SER A 1 173 ? -0.537 -9.695 14.113 1.00 96.56 173 SER A N 1
ATOM 1416 C CA . SER A 1 173 ? -0.966 -11.090 14.282 1.00 96.56 173 SER A CA 1
ATOM 1417 C C . SER A 1 173 ? -0.589 -11.655 15.654 1.00 96.56 173 SER A C 1
ATOM 1419 O O . SER A 1 173 ? -1.401 -12.332 16.288 1.00 96.56 173 SER A O 1
ATOM 1421 N N . SER A 1 174 ? 0.616 -11.354 16.150 1.00 96.69 174 SER A N 1
ATOM 1422 C CA . SER A 1 174 ? 1.057 -11.778 17.488 1.00 96.69 174 SER A CA 1
ATOM 1423 C C . SER A 1 174 ? 0.225 -11.124 18.590 1.00 96.69 174 SER A C 1
ATOM 1425 O O . SER A 1 174 ? -0.198 -11.795 19.535 1.00 96.69 174 SER A O 1
ATOM 1427 N N . TYR A 1 175 ? -0.079 -9.833 18.445 1.00 96.19 175 TYR A N 1
ATOM 1428 C CA . TYR A 1 175 ? -0.928 -9.109 19.383 1.00 96.19 175 TYR A CA 1
ATOM 1429 C C . TYR A 1 175 ? -2.353 -9.680 19.418 1.00 96.19 175 TYR A C 1
ATOM 1431 O O . TYR A 1 175 ? -2.858 -10.003 20.494 1.00 96.19 175 TYR A O 1
ATOM 1439 N N . LEU A 1 176 ? -2.975 -9.898 18.258 1.00 96.75 176 LEU A N 1
ATOM 1440 C CA . LEU A 1 176 ? -4.311 -10.496 18.153 1.00 96.75 176 LEU A CA 1
ATOM 1441 C C . LEU A 1 176 ? -4.357 -11.902 18.759 1.00 96.75 176 LEU A C 1
ATOM 1443 O O . LEU A 1 176 ? -5.264 -12.209 19.536 1.00 96.75 176 LEU A O 1
ATOM 1447 N N . ARG A 1 177 ? -3.331 -12.722 18.499 1.00 96.62 177 ARG A N 1
ATOM 1448 C CA . ARG A 1 177 ? -3.182 -14.044 19.118 1.00 96.62 177 ARG A CA 1
ATOM 1449 C C . ARG A 1 177 ? -3.131 -13.950 20.644 1.00 96.62 177 ARG A C 1
ATOM 1451 O O . ARG A 1 177 ? -3.831 -14.707 21.312 1.00 96.62 177 ARG A O 1
ATOM 1458 N N . SER A 1 178 ? -2.372 -13.002 21.204 1.00 96.88 178 SER A N 1
ATOM 1459 C CA . SER A 1 178 ? -2.302 -12.787 22.662 1.00 96.88 178 SER A CA 1
ATOM 1460 C C . SER A 1 178 ? -3.656 -12.407 23.280 1.00 96.88 178 SER A C 1
ATOM 1462 O O . SER A 1 178 ? -3.928 -12.716 24.438 1.00 96.88 178 SER A O 1
ATOM 1464 N N . LYS A 1 179 ? -4.538 -11.782 22.487 1.00 95.81 179 LYS A N 1
ATOM 1465 C CA . LYS A 1 179 ? -5.911 -11.421 22.862 1.00 95.81 179 LYS A CA 1
ATOM 1466 C C . LYS A 1 179 ? -6.940 -12.512 22.548 1.00 95.81 179 LYS A C 1
ATOM 1468 O O . LYS A 1 179 ? -8.127 -12.278 22.755 1.00 95.81 179 LYS A O 1
ATOM 1473 N N . LYS A 1 180 ? -6.509 -13.689 22.074 1.00 95.62 180 LYS A N 1
ATOM 1474 C CA . LYS A 1 180 ? -7.382 -14.790 21.623 1.00 95.62 180 LYS A CA 1
ATOM 1475 C C . LYS A 1 180 ? -8.371 -14.354 20.527 1.00 95.62 180 LYS A C 1
ATOM 1477 O O . LYS A 1 180 ? -9.495 -14.848 20.463 1.00 95.62 180 LYS A O 1
ATOM 1482 N N . LEU A 1 181 ? -7.958 -13.416 19.674 1.00 95.62 181 LEU A N 1
ATOM 1483 C CA . LEU A 1 181 ? -8.712 -12.969 18.503 1.00 95.62 181 LEU A CA 1
ATOM 1484 C C . LEU A 1 181 ? -8.219 -13.689 17.241 1.00 95.62 181 LEU A C 1
ATOM 1486 O O . LEU A 1 181 ? -7.092 -14.184 17.196 1.00 95.62 181 LEU A O 1
ATOM 1490 N N . GLY A 1 182 ? -9.070 -13.744 16.213 1.00 93.81 182 GLY A N 1
ATOM 1491 C CA . GLY A 1 182 ? -8.695 -14.270 14.900 1.00 93.81 182 GLY A CA 1
ATOM 1492 C C . GLY A 1 182 ? -7.636 -13.392 14.226 1.00 93.81 182 GLY A C 1
ATOM 1493 O O . GLY A 1 182 ? -7.664 -12.173 14.370 1.00 93.81 182 GLY A O 1
ATOM 1494 N N . TYR A 1 183 ? -6.703 -14.014 13.502 1.00 95.19 183 TYR A N 1
ATOM 1495 C CA . TYR A 1 183 ? -5.594 -13.333 12.811 1.00 95.19 183 TYR A CA 1
ATOM 1496 C C . TYR A 1 183 ? -5.259 -13.963 11.445 1.00 95.19 183 TYR A C 1
ATOM 1498 O O . TYR A 1 183 ? -4.201 -13.712 10.874 1.00 95.19 183 TYR A O 1
ATOM 1506 N N . THR A 1 184 ? -6.146 -14.807 10.918 1.00 95.56 184 THR A N 1
ATOM 1507 C CA . THR A 1 184 ? -6.011 -15.482 9.621 1.00 95.56 184 THR A CA 1
ATOM 1508 C C . THR A 1 184 ? -7.329 -15.396 8.867 1.00 95.56 184 THR A C 1
ATOM 1510 O O . THR A 1 184 ? -8.387 -15.315 9.486 1.00 95.56 184 THR A O 1
ATOM 1513 N N . TYR A 1 185 ? -7.267 -15.444 7.541 1.00 97.44 185 TYR A N 1
ATOM 1514 C CA . TYR A 1 185 ? -8.435 -15.428 6.664 1.00 97.44 185 TYR A CA 1
ATOM 1515 C C . TYR A 1 185 ? -8.168 -16.278 5.419 1.00 97.44 185 TYR A C 1
ATOM 1517 O O . TYR A 1 185 ? -7.008 -16.521 5.076 1.00 97.44 185 TYR A O 1
ATOM 1525 N N . ASP A 1 186 ? -9.227 -16.706 4.739 1.00 96.12 186 ASP A N 1
ATOM 1526 C CA . ASP A 1 186 ? -9.165 -17.493 3.493 1.00 96.12 186 ASP A CA 1
ATOM 1527 C C . ASP A 1 186 ? -9.975 -16.858 2.354 1.00 96.12 186 ASP A C 1
ATOM 1529 O O . ASP A 1 186 ? -9.802 -17.211 1.192 1.00 96.12 186 ASP A O 1
ATOM 1533 N N . SER A 1 187 ? -10.822 -15.886 2.683 1.00 97.19 187 SER A N 1
ATOM 1534 C CA . SER A 1 187 ? -11.737 -15.194 1.775 1.00 97.19 187 SER A CA 1
ATOM 1535 C C . SER A 1 187 ? -11.798 -13.706 2.087 1.00 97.19 187 SER A C 1
ATOM 1537 O O . SER A 1 187 ? -11.423 -13.294 3.191 1.00 97.19 187 SER A O 1
ATOM 1539 N N . PHE A 1 188 ? -12.297 -12.896 1.154 1.00 97.88 188 PHE A N 1
ATOM 1540 C CA . PHE A 1 188 ? -12.578 -11.495 1.457 1.00 97.88 188 PHE A CA 1
ATOM 1541 C C . PHE A 1 188 ? -13.633 -11.391 2.559 1.00 97.88 188 PHE A C 1
ATOM 1543 O O . PHE A 1 188 ? -13.456 -10.615 3.494 1.00 97.88 188 PHE A O 1
ATOM 1550 N N . ALA A 1 189 ? -14.684 -12.217 2.504 1.00 97.50 189 ALA A N 1
ATOM 1551 C CA . ALA A 1 189 ? -15.723 -12.242 3.535 1.00 97.50 189 ALA A CA 1
ATOM 1552 C C . ALA A 1 189 ? -15.149 -12.488 4.945 1.00 97.50 189 ALA A C 1
ATOM 1554 O O . ALA A 1 189 ? -15.406 -11.704 5.860 1.00 97.50 189 ALA A O 1
ATOM 1555 N N . SER A 1 190 ? -14.309 -13.519 5.107 1.00 97.81 190 SER A N 1
ATOM 1556 C CA . SER A 1 190 ? -13.673 -13.825 6.399 1.00 97.81 190 SER A CA 1
ATOM 1557 C C . SER A 1 190 ? -12.681 -12.743 6.838 1.00 97.81 190 SER A C 1
ATOM 1559 O O . SER A 1 190 ? -12.598 -12.436 8.026 1.00 97.81 190 SER A O 1
ATOM 1561 N N . TYR A 1 191 ? -11.962 -12.116 5.900 1.00 98.12 191 TYR A N 1
ATOM 1562 C CA . TYR A 1 191 ? -11.078 -10.986 6.197 1.00 98.12 191 TYR A CA 1
ATOM 1563 C C . TYR A 1 191 ? -11.845 -9.738 6.651 1.00 98.12 191 TYR A C 1
ATOM 1565 O O . TYR A 1 191 ? -11.437 -9.066 7.604 1.00 98.12 191 TYR A O 1
ATOM 1573 N N . A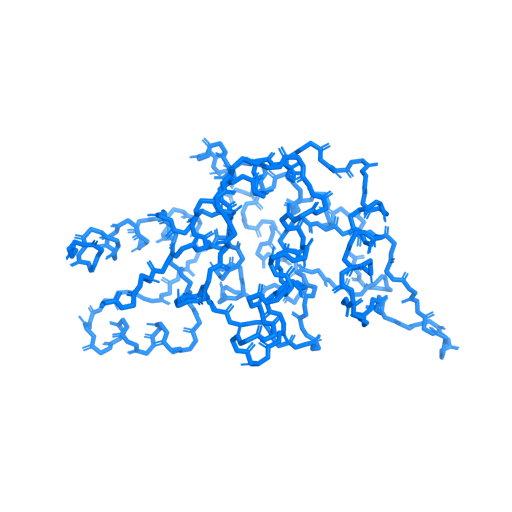SN A 1 192 ? -12.957 -9.434 5.981 1.00 97.31 192 ASN A N 1
ATOM 1574 C CA . ASN A 1 192 ? -13.806 -8.291 6.283 1.00 97.31 192 ASN A CA 1
ATOM 1575 C C . ASN A 1 192 ? -14.466 -8.454 7.659 1.00 97.31 192 ASN A C 1
ATOM 1577 O O . ASN A 1 192 ? -14.341 -7.560 8.490 1.00 97.31 192 ASN A O 1
ATOM 1581 N N . GLU A 1 193 ? -15.065 -9.615 7.943 1.00 97.31 193 GLU A N 1
ATOM 1582 C CA . GLU A 1 193 ? -15.655 -9.917 9.257 1.00 97.31 193 GLU A CA 1
ATOM 1583 C C . GLU A 1 193 ? -14.609 -9.847 10.382 1.00 97.31 193 GLU A C 1
ATOM 1585 O O . GLU A 1 193 ? -14.845 -9.246 11.436 1.00 97.31 193 GLU A O 1
ATOM 1590 N N . LEU A 1 194 ? -13.422 -10.420 10.152 1.00 97.56 194 LEU A N 1
ATOM 1591 C CA . LEU A 1 194 ? -12.305 -10.351 11.092 1.00 97.56 194 LEU A CA 1
ATOM 1592 C C . LEU A 1 194 ? -11.910 -8.900 11.379 1.00 97.56 194 LEU A C 1
ATOM 1594 O O . LEU A 1 194 ? -11.749 -8.532 12.546 1.00 97.56 194 LEU A O 1
ATOM 1598 N N . SER A 1 195 ? -11.778 -8.077 10.337 1.00 97.25 195 SER A N 1
ATOM 1599 C CA . SER A 1 195 ? -11.383 -6.674 10.477 1.00 97.25 195 SER A CA 1
ATOM 1600 C C . SER A 1 195 ? -12.449 -5.872 11.222 1.00 97.25 195 SER A C 1
ATOM 1602 O O . SER A 1 195 ? -12.127 -5.199 12.198 1.00 97.25 195 SER A O 1
ATOM 1604 N N . GLU A 1 196 ? -13.725 -6.021 10.854 1.00 96.00 196 GLU A N 1
ATOM 1605 C CA . GLU A 1 196 ? -14.852 -5.366 11.528 1.00 96.00 196 GLU A CA 1
ATOM 1606 C C . GLU A 1 196 ? -14.914 -5.724 13.015 1.00 96.00 196 GLU A C 1
ATOM 1608 O O . GLU A 1 196 ? -15.062 -4.846 13.872 1.00 96.00 196 GLU A O 1
ATOM 1613 N N . LYS A 1 197 ? -14.744 -7.009 13.348 1.00 96.38 197 LYS A N 1
ATOM 1614 C CA . LYS A 1 197 ? -14.715 -7.476 14.737 1.00 96.38 197 LYS A CA 1
ATOM 1615 C C . LYS A 1 197 ? -13.570 -6.833 15.513 1.00 96.38 197 LYS A C 1
ATOM 1617 O O . LYS A 1 197 ? -13.791 -6.326 16.611 1.00 96.38 197 LYS A O 1
ATOM 1622 N N . ILE A 1 198 ? -12.362 -6.827 14.954 1.00 95.81 198 ILE A N 1
ATOM 1623 C CA . ILE A 1 198 ? -11.178 -6.253 15.604 1.00 95.81 198 ILE A CA 1
ATOM 1624 C C . ILE A 1 198 ? -11.334 -4.746 15.796 1.00 95.81 198 ILE A C 1
ATOM 1626 O O . ILE A 1 198 ? -11.114 -4.262 16.906 1.00 95.81 198 ILE A O 1
ATOM 1630 N N . VAL A 1 199 ? -11.757 -4.012 14.765 1.00 93.75 199 VAL A N 1
ATOM 1631 C CA . VAL A 1 199 ? -11.990 -2.563 14.844 1.00 93.75 199 VAL A CA 1
ATOM 1632 C C . VAL A 1 199 ? -13.060 -2.255 15.894 1.00 93.75 199 VAL A C 1
ATOM 1634 O O . VAL A 1 199 ? -12.866 -1.380 16.735 1.00 93.75 199 VAL A O 1
ATOM 1637 N N . LYS A 1 200 ? -14.150 -3.030 15.956 1.00 93.69 200 LYS A N 1
ATOM 1638 C CA . LYS A 1 200 ? -15.195 -2.858 16.979 1.00 93.69 200 LYS A CA 1
ATOM 1639 C C . LYS A 1 200 ? -14.701 -3.144 18.400 1.00 93.69 200 LYS A C 1
ATOM 1641 O O . LYS A 1 200 ? -15.139 -2.475 19.337 1.00 93.69 200 LYS A O 1
ATOM 1646 N N . THR A 1 201 ? -13.841 -4.148 18.578 1.00 92.62 201 THR A N 1
ATOM 1647 C CA . THR A 1 201 ? -13.338 -4.572 19.896 1.00 92.62 201 THR A CA 1
ATOM 1648 C C . THR A 1 201 ? -12.186 -3.703 20.400 1.00 92.62 201 THR A C 1
ATOM 1650 O O . THR A 1 201 ? -12.128 -3.423 21.594 1.00 92.62 201 THR A O 1
ATOM 1653 N N . LEU A 1 202 ? -11.270 -3.289 19.522 1.00 89.00 202 LEU A N 1
ATOM 1654 C CA . LEU A 1 202 ? -10.007 -2.634 19.889 1.00 89.00 202 LEU A CA 1
ATOM 1655 C C . LEU A 1 202 ? -9.895 -1.181 19.409 1.00 89.00 202 LEU A C 1
ATOM 1657 O O . LEU A 1 202 ? -9.069 -0.440 19.936 1.00 89.00 202 LEU A O 1
ATOM 1661 N N . GLY A 1 203 ? -10.700 -0.778 18.423 1.00 75.94 203 GLY A N 1
ATOM 1662 C CA . GLY A 1 203 ? -10.694 0.567 17.838 1.00 75.94 203 GLY A CA 1
ATOM 1663 C C . GLY A 1 203 ? -11.483 1.607 18.634 1.00 75.94 203 GLY A C 1
ATOM 1664 O O . GLY A 1 203 ? -11.378 2.793 18.348 1.00 75.94 203 GLY A O 1
ATOM 1665 N N . LYS A 1 204 ? -12.240 1.197 19.660 1.00 59.78 204 LYS A N 1
ATOM 1666 C CA . LYS A 1 204 ? -12.817 2.133 20.632 1.00 59.78 204 LYS A CA 1
ATOM 1667 C C . LYS A 1 204 ? -11.720 2.583 21.600 1.00 59.78 204 LYS A C 1
ATOM 1669 O O . LYS A 1 204 ? -11.403 1.862 22.547 1.00 59.78 204 LYS A O 1
ATOM 1674 N N . ARG A 1 205 ? -11.142 3.752 21.342 1.00 50.47 205 ARG A N 1
ATOM 1675 C CA . ARG A 1 205 ? -10.369 4.536 22.307 1.00 50.47 205 ARG A CA 1
ATOM 1676 C C . ARG A 1 205 ? -10.940 5.936 22.381 1.00 50.47 205 ARG A C 1
ATOM 1678 O O . ARG A 1 205 ? -11.284 6.463 21.303 1.00 50.47 205 ARG A O 1
#

Organism: Bacteroides fragilis (NCBI:txid817)

Secondary structure (DSSP, 8-state):
-----TTHHHHHHHHHHHTT-TT-HHHHHHHHHHTT----EEEEETTEEEEP----HHHHHHHHT--S-HHHHHHHHHHHHHHTT--SPPP---TTPPP--GGG--SS--TTTS-TTHHHHHHHHHHHHHHT---HHHHHHHHTSTT--HHHHHHHHHHH-TTT-----HHHHHHHHHTT-----SSHHHHHHHHHHHHHHHS--

Foldseek 3Di:
DPDPPLCVLLLQVLLVVLLPCQVPQQVLVVLLVQLPQDDQFQDDDPNHTDGHDGAASLLSLLSLQQDDDFVSSLSSSQSSVVVDPGDRDRRPTDPPQDHHHSVLSGLAHGPVDGDPCLRVLRSVQSVCLLVVNGDFVSVVVSCPHPSRDPLSVQSSSCSNPVLQGDRLDPVSVVVCVVVVADRDDDTPVRRRVSRVVCCVVPVPD

pLDDT: mean 95.39, std 6.43, range [46.66, 98.69]

Sequence (205 aa):
MDNKFTWLPFYKELSNWLLGKQNSQLELISKLKEIGITGFRDGTEKGKEITLQEIDPFTFLAYLNKFHSDERRVEILQDLRRKLPFKCPEPTDVSGIPTTHPMKVHLFPWKTIRGNNDINVLWELFGQVKEGKVDERLFQTALNIKSVGKGKLSIVLFYVNPEKYVPLDSNTSSYLRSKKLGYTYDSFASYNELSEKIVKTLGKR